Protein AF-A0A1I7ZW27-F1 (afdb_monomer_lite)

Foldseek 3Di:
DDDDDDDDDDDCPPVNVVVVVVVVVVVVVVVVVVVVVVVVVVVVVVVVVVVVVVVVVVVVVVVVVVVVVVVVVVVVVVVVVVVVVVVVCVVVVCPPVVVVVVVVVVVVLLVVLLVVCQQQQKDALVVSCVVSVHDSVVSVVSVVVCCVVPVWDWDDDPRRMTGTFDPQLVVVLVVVCVVVVDDDPVRSVVVSVVSGDNHGDD

Secondary structure (DSSP, 8-state):
---------S---HHHHHHHHHHHHHHHHHHHHHHHHHHHHHHHHHHHHHHHHHHHHHHHHHHHHHHHHHHHHHHHHHHHHHHHHHHHHHHHHHHHTTHHHHHHHHHHHHHHHHHHHHHHSEEEHHHHHHHTT--HHHHHHHHHHHHHTTS--EEE-TTSEEEE--HHHHHHHHHHHHHHSS--HHHHHHHHHHH---SPP-

pLDDT: mean 83.82, std 14.99, range [35.59, 95.56]

Sequence (202 aa):
MSPEALGVDGNVGKKKLAKLQAKAEKRAQREYELAEREERKKREAEQERREEERRRAEDEAEKAAELKAKLEREERERREHEEYLKMKEQFEIGEEGFDQLEEEESENLMRDFVNYVQKTKVVYMDELAKQFKLRTEDALNRLNFFVENGTLSGVFDDRGKFIYITEEEMHAVAKFITQRGRVSVTQLADYSNKLINLEPAA

InterPro domains:
  IPR019153 DDRGK domain containing protein [PF09756] (11-197)
  IPR019153 DDRGK domain containing protein [SM01128] (10-197)
  IPR036388 Winged helix-like DNA-binding domain superfamily [G3DSA:1.10.10.10] (108-165)
  IPR036390 Winged helix DNA-binding domain superfamily [SSF46785] (103-173)
  IPR050899 DDRGK domain-containing protein [PTHR48176] (9-202)

Structure (mmCIF, N/CA/C/O backbone):
data_AF-A0A1I7ZW27-F1
#
_entry.id   AF-A0A1I7ZW27-F1
#
loop_
_atom_site.group_PDB
_atom_site.id
_atom_site.type_symbol
_atom_site.label_atom_id
_atom_site.label_alt_id
_atom_site.label_comp_id
_atom_site.label_asym_id
_atom_site.label_entity_id
_atom_site.label_seq_id
_atom_site.pdbx_PDB_ins_code
_atom_site.Cartn_x
_atom_site.Cartn_y
_atom_site.Cartn_z
_atom_site.occupancy
_atom_site.B_iso_or_equiv
_atom_site.auth_seq_id
_atom_site.auth_comp_id
_atom_site.auth_asym_id
_atom_site.auth_atom_id
_atom_site.pdbx_PDB_model_num
ATOM 1 N N . MET A 1 1 ? 86.674 2.407 -87.040 1.00 35.59 1 MET A N 1
ATOM 2 C CA . MET A 1 1 ? 87.137 1.157 -87.669 1.00 35.59 1 MET A CA 1
ATOM 3 C C . MET A 1 1 ? 86.237 0.877 -88.851 1.00 35.59 1 MET A C 1
ATOM 5 O O . MET A 1 1 ? 85.069 0.568 -88.654 1.00 35.59 1 MET A O 1
ATOM 9 N N . SER A 1 2 ? 86.765 1.069 -90.058 1.00 47.22 2 SER A N 1
ATOM 10 C CA . SER A 1 2 ? 86.216 0.470 -91.276 1.00 47.22 2 SER A CA 1
ATOM 11 C C . SER A 1 2 ? 86.116 -1.047 -91.099 1.00 47.22 2 SER A C 1
ATOM 13 O O . SER A 1 2 ? 86.912 -1.625 -90.353 1.00 47.22 2 SER A O 1
ATOM 15 N N . PRO A 1 3 ? 85.195 -1.697 -91.814 1.00 41.91 3 PRO A N 1
ATOM 16 C CA . PRO A 1 3 ? 85.670 -2.795 -92.639 1.00 41.91 3 PRO A CA 1
ATOM 17 C C . PRO A 1 3 ? 85.109 -2.727 -94.056 1.00 41.91 3 PRO A C 1
ATOM 19 O O . PRO A 1 3 ? 83.902 -2.689 -94.297 1.00 41.91 3 PRO A O 1
ATOM 22 N N . GLU A 1 4 ? 86.062 -2.739 -94.976 1.00 41.56 4 GLU A N 1
ATOM 23 C CA . GLU A 1 4 ? 85.941 -3.235 -96.333 1.00 41.56 4 GLU A CA 1
ATOM 24 C C . GLU A 1 4 ? 85.377 -4.663 -96.400 1.00 41.56 4 GLU A C 1
ATOM 26 O O . GLU A 1 4 ? 85.396 -5.425 -95.435 1.00 41.56 4 GLU A O 1
ATOM 31 N N . ALA A 1 5 ? 85.032 -5.016 -97.639 1.00 42.31 5 ALA A N 1
ATOM 32 C CA . ALA A 1 5 ? 84.999 -6.358 -98.200 1.00 42.31 5 ALA A CA 1
ATOM 33 C C . ALA A 1 5 ? 83.765 -7.209 -97.887 1.00 42.31 5 ALA A C 1
ATOM 35 O O . ALA A 1 5 ? 83.738 -8.005 -96.960 1.00 42.31 5 ALA A O 1
ATOM 36 N N . LEU A 1 6 ? 82.811 -7.158 -98.820 1.00 37.22 6 LEU A N 1
ATOM 37 C CA . LEU A 1 6 ? 82.347 -8.364 -99.508 1.00 37.22 6 LEU A CA 1
ATOM 38 C C . LEU A 1 6 ? 82.009 -7.981 -100.953 1.00 37.22 6 LEU A C 1
ATOM 40 O O . LEU A 1 6 ? 80.896 -7.571 -101.278 1.00 37.22 6 LEU A O 1
ATOM 44 N N . GLY A 1 7 ? 83.018 -8.084 -101.818 1.00 39.28 7 GLY A N 1
ATOM 45 C CA . GLY A 1 7 ? 82.795 -8.134 -103.252 1.00 39.28 7 GLY A CA 1
ATOM 46 C C . GLY A 1 7 ? 82.001 -9.389 -103.593 1.00 39.28 7 GLY A C 1
ATOM 47 O O . GLY A 1 7 ? 82.403 -10.493 -103.234 1.00 39.28 7 GLY A O 1
ATOM 48 N N . VAL A 1 8 ? 80.891 -9.216 -104.306 1.00 37.91 8 VAL A N 1
ATOM 49 C CA . VAL A 1 8 ? 80.400 -10.224 -105.243 1.00 37.91 8 VAL A CA 1
ATOM 50 C C . VAL A 1 8 ? 79.938 -9.485 -106.489 1.00 37.91 8 VAL A C 1
ATOM 52 O O . VAL A 1 8 ? 78.888 -8.845 -106.521 1.00 37.91 8 VAL A O 1
ATOM 55 N N . ASP A 1 9 ? 80.808 -9.571 -107.482 1.00 44.16 9 ASP A N 1
ATOM 56 C CA . ASP A 1 9 ? 80.595 -9.255 -108.880 1.00 44.16 9 ASP A CA 1
ATOM 57 C C . ASP A 1 9 ? 79.361 -9.984 -109.443 1.00 44.16 9 ASP A C 1
ATOM 59 O O . ASP A 1 9 ? 79.041 -11.110 -109.047 1.00 44.16 9 ASP A O 1
ATOM 63 N N . GLY A 1 10 ? 78.682 -9.354 -110.398 1.00 42.94 10 GLY A N 1
ATOM 64 C CA . GLY A 1 10 ? 77.559 -9.943 -111.124 1.00 42.94 10 GLY A CA 1
ATOM 65 C C . GLY A 1 10 ? 76.244 -9.203 -110.914 1.00 42.94 10 GLY A C 1
ATOM 66 O O . GLY A 1 10 ? 75.528 -9.432 -109.941 1.00 42.94 10 GLY A O 1
ATOM 67 N N . ASN A 1 11 ? 75.913 -8.359 -111.895 1.00 57.19 11 ASN A N 1
ATOM 68 C CA . ASN A 1 11 ? 74.606 -7.760 -112.168 1.00 57.19 11 ASN A CA 1
ATOM 69 C C . ASN A 1 11 ? 73.454 -8.582 -111.547 1.00 57.19 11 ASN A C 1
ATOM 71 O O . ASN A 1 11 ? 73.062 -9.633 -112.068 1.00 57.19 11 ASN A O 1
ATOM 75 N N . VAL A 1 12 ? 72.966 -8.155 -110.376 1.00 55.34 12 VAL A N 1
ATOM 76 C CA . VAL A 1 12 ? 71.954 -8.889 -109.609 1.00 55.34 12 VAL A CA 1
ATOM 77 C C . VAL A 1 12 ? 70.664 -8.845 -110.416 1.00 55.34 12 VAL A C 1
ATOM 79 O O . VAL A 1 12 ? 69.925 -7.865 -110.385 1.00 55.34 12 VAL A O 1
ATOM 82 N N . GLY A 1 13 ? 70.405 -9.902 -111.188 1.00 63.41 13 GLY A N 1
ATOM 83 C CA . GLY A 1 13 ? 69.238 -9.959 -112.062 1.00 63.41 13 GLY A CA 1
ATOM 84 C C . GLY A 1 13 ? 67.957 -9.648 -111.287 1.00 63.41 13 GLY A C 1
ATOM 85 O O . GLY A 1 13 ? 67.821 -10.058 -110.133 1.00 63.41 13 GLY A O 1
ATOM 86 N N . LYS A 1 14 ? 67.004 -8.957 -111.927 1.00 73.25 14 LYS A N 1
ATOM 87 C CA . LYS A 1 14 ? 65.729 -8.478 -111.342 1.00 73.25 14 LYS A CA 1
ATOM 88 C C . LYS A 1 14 ? 65.051 -9.482 -110.388 1.00 73.25 14 LYS A C 1
ATOM 90 O O . LYS A 1 14 ? 64.477 -9.092 -109.377 1.00 73.25 14 LYS A O 1
ATOM 95 N N . LYS A 1 15 ? 65.185 -10.788 -110.657 1.00 74.62 15 LYS A N 1
ATOM 96 C CA . LYS A 1 15 ? 64.682 -11.891 -109.817 1.00 74.62 15 LYS A CA 1
ATOM 97 C C . LYS A 1 15 ? 65.344 -12.001 -108.427 1.00 74.62 15 LYS A C 1
ATOM 99 O O . LYS A 1 15 ? 64.653 -12.310 -107.461 1.00 74.62 15 LYS A O 1
ATOM 104 N N . LYS A 1 16 ? 66.656 -11.761 -108.285 1.00 75.56 16 LYS A N 1
ATOM 105 C CA . LYS A 1 16 ? 67.358 -11.783 -106.981 1.00 75.56 16 LYS A CA 1
ATOM 106 C C . LYS A 1 16 ? 67.024 -10.548 -106.135 1.00 75.56 16 LYS A C 1
ATOM 108 O O . LYS A 1 16 ? 66.848 -10.700 -104.930 1.00 75.56 16 LYS A O 1
ATOM 113 N N . LEU A 1 17 ? 66.879 -9.371 -106.753 1.00 75.75 17 LEU A N 1
ATOM 114 C CA . LEU A 1 17 ? 66.463 -8.144 -106.061 1.00 75.75 17 LEU A CA 1
ATOM 115 C C . LEU A 1 17 ? 65.035 -8.274 -105.511 1.00 75.75 17 LEU A C 1
ATOM 117 O O . LEU A 1 17 ? 64.822 -8.051 -104.323 1.00 75.75 17 LEU A O 1
ATOM 121 N N . ALA A 1 18 ? 64.097 -8.761 -106.330 1.00 81.25 18 ALA A N 1
ATOM 122 C CA . ALA A 1 18 ? 62.729 -9.042 -105.893 1.00 81.25 18 ALA A CA 1
ATOM 123 C C . ALA A 1 18 ? 62.680 -10.072 -104.745 1.00 81.25 18 ALA A C 1
ATOM 125 O O . ALA A 1 18 ? 61.910 -9.923 -103.802 1.00 81.25 18 ALA A O 1
ATOM 126 N N . LYS A 1 19 ? 63.547 -11.096 -104.765 1.00 82.25 19 LYS A N 1
ATOM 127 C CA . LYS A 1 19 ? 63.654 -12.083 -103.675 1.00 82.25 19 LYS A CA 1
ATOM 128 C C . LYS A 1 19 ? 64.217 -11.483 -102.379 1.00 82.25 19 LYS A C 1
ATOM 130 O O . LYS A 1 19 ? 63.797 -11.890 -101.297 1.00 82.25 19 LYS A O 1
ATOM 135 N N . LEU A 1 20 ? 65.165 -10.548 -102.469 1.00 81.12 20 LEU A N 1
ATOM 136 C CA . LEU A 1 20 ? 65.709 -9.832 -101.309 1.00 81.12 20 LEU A CA 1
ATOM 137 C C . LEU A 1 20 ? 64.678 -8.867 -100.711 1.00 81.12 20 LEU A C 1
ATOM 139 O O . LEU A 1 20 ? 64.510 -8.867 -99.495 1.00 81.12 20 LEU A O 1
ATOM 143 N N . GLN A 1 21 ? 63.941 -8.134 -101.551 1.00 83.12 21 GLN A N 1
ATOM 144 C CA . GLN A 1 21 ? 62.844 -7.259 -101.125 1.00 83.12 21 GLN A CA 1
ATOM 145 C C . GLN A 1 21 ? 61.712 -8.056 -100.465 1.00 83.12 21 GLN A C 1
ATOM 147 O O . GLN A 1 21 ? 61.369 -7.773 -99.323 1.00 83.12 21 GLN A O 1
ATOM 152 N N . ALA A 1 22 ? 61.244 -9.145 -101.084 1.00 85.56 22 ALA A N 1
ATOM 153 C CA . ALA A 1 22 ? 60.227 -10.015 -100.485 1.00 85.56 22 ALA A CA 1
ATOM 154 C C . ALA A 1 22 ? 60.686 -10.654 -99.157 1.00 85.56 22 ALA A C 1
ATOM 156 O O . ALA A 1 22 ? 59.887 -10.871 -98.247 1.00 85.56 22 ALA A O 1
ATOM 157 N N . LYS A 1 23 ? 61.986 -10.957 -99.004 1.00 87.50 23 LYS A N 1
ATOM 158 C CA . LYS A 1 23 ? 62.550 -11.448 -97.734 1.00 87.50 23 LYS A CA 1
ATOM 159 C C . LYS A 1 23 ? 62.609 -10.346 -96.670 1.00 87.50 23 LYS A C 1
ATOM 161 O O . LYS A 1 23 ? 62.392 -10.651 -95.498 1.00 87.50 23 LYS A O 1
ATOM 166 N N . ALA A 1 24 ? 62.901 -9.106 -97.061 1.00 86.56 24 ALA A N 1
ATOM 167 C CA . ALA A 1 24 ? 62.913 -7.949 -96.171 1.00 86.56 24 ALA A CA 1
ATOM 168 C C . ALA A 1 24 ? 61.495 -7.576 -95.710 1.00 86.56 24 ALA A C 1
ATOM 170 O O . ALA A 1 24 ? 61.277 -7.444 -94.512 1.00 86.56 24 ALA A O 1
ATOM 171 N N . GLU A 1 25 ? 60.516 -7.531 -96.616 1.00 87.06 25 GLU A N 1
ATOM 172 C CA . GLU A 1 25 ? 59.104 -7.288 -96.288 1.00 87.06 25 GLU A CA 1
ATOM 173 C C . GLU A 1 25 ? 58.539 -8.379 -95.376 1.00 87.06 25 GLU A C 1
ATOM 175 O O . GLU A 1 25 ? 57.930 -8.079 -94.354 1.00 87.06 25 GLU A O 1
ATOM 180 N N . LYS A 1 26 ? 58.827 -9.656 -95.661 1.00 88.75 26 LYS A N 1
ATOM 181 C CA . LYS A 1 26 ? 58.424 -10.768 -94.787 1.00 88.75 26 LYS A CA 1
ATOM 182 C C . LYS A 1 26 ? 59.084 -10.709 -93.405 1.00 88.75 26 LYS A C 1
ATOM 184 O O . LYS A 1 26 ? 58.508 -11.194 -92.433 1.00 88.75 26 LYS A O 1
ATOM 189 N N . ARG A 1 27 ? 60.299 -10.159 -93.301 1.00 87.25 27 ARG A N 1
ATOM 190 C CA . ARG A 1 27 ? 60.970 -9.932 -92.012 1.00 87.25 27 ARG A CA 1
ATOM 191 C C . ARG A 1 27 ? 60.317 -8.772 -91.258 1.00 87.25 27 ARG A C 1
ATOM 193 O O . ARG A 1 27 ? 60.009 -8.952 -90.089 1.00 87.25 27 ARG A O 1
ATOM 200 N N . ALA A 1 28 ? 60.046 -7.659 -91.936 1.00 89.94 28 ALA A N 1
ATOM 201 C CA . ALA A 1 28 ? 59.377 -6.496 -91.358 1.00 89.94 28 ALA A CA 1
ATOM 202 C C . ALA A 1 28 ? 57.950 -6.821 -90.881 1.00 89.94 28 ALA A C 1
ATOM 204 O O . ALA A 1 28 ? 57.573 -6.434 -89.783 1.00 89.94 28 ALA A O 1
ATOM 205 N N . GLN A 1 29 ? 57.185 -7.606 -91.649 1.00 88.50 29 GLN A N 1
ATOM 206 C CA . GLN A 1 29 ? 55.850 -8.069 -91.246 1.00 88.50 29 GLN A CA 1
ATOM 207 C C . GLN A 1 29 ? 55.892 -8.924 -89.975 1.00 88.50 29 GLN A C 1
ATOM 209 O O . GLN A 1 29 ? 55.097 -8.708 -89.068 1.00 88.50 29 GLN A O 1
ATOM 214 N N . ARG A 1 30 ? 56.843 -9.863 -89.880 1.00 88.62 30 ARG A N 1
ATOM 215 C CA . ARG A 1 30 ? 57.016 -10.691 -88.674 1.00 88.62 30 ARG A CA 1
ATOM 216 C C . ARG A 1 30 ? 57.438 -9.871 -87.460 1.00 88.62 30 ARG A C 1
ATOM 218 O O . ARG A 1 30 ? 57.002 -10.167 -86.359 1.00 88.62 30 ARG A O 1
ATOM 225 N N . GLU A 1 31 ? 58.308 -8.884 -87.651 1.00 89.81 31 GLU A N 1
ATOM 226 C CA . GLU A 1 31 ? 58.764 -8.001 -86.575 1.00 89.81 31 GLU A CA 1
ATOM 227 C C . GLU A 1 31 ? 57.624 -7.114 -86.057 1.00 89.81 31 GLU A C 1
ATOM 229 O O . GLU A 1 31 ? 57.438 -7.016 -84.848 1.00 89.81 31 GLU A O 1
ATOM 234 N N . TYR A 1 32 ? 56.799 -6.570 -86.955 1.00 90.88 32 TYR A N 1
ATOM 235 C CA . TYR A 1 32 ? 55.590 -5.826 -86.597 1.00 90.88 32 TYR A CA 1
ATOM 236 C C . TYR A 1 32 ? 54.567 -6.699 -85.851 1.00 90.88 32 TYR A C 1
ATOM 238 O O . TYR A 1 32 ? 54.074 -6.301 -84.801 1.00 90.88 32 TYR A O 1
ATOM 246 N N . GLU A 1 33 ? 54.300 -7.914 -86.340 1.00 90.19 33 GLU A N 1
ATOM 247 C CA . GLU A 1 33 ? 53.378 -8.861 -85.693 1.00 90.19 33 GLU A CA 1
ATOM 248 C C . GLU A 1 33 ? 53.869 -9.289 -84.297 1.00 90.19 33 GLU A C 1
ATOM 250 O O . GLU A 1 33 ? 53.079 -9.416 -83.359 1.00 90.19 33 GLU A O 1
ATOM 255 N N . LEU A 1 34 ? 55.181 -9.491 -84.129 1.00 91.25 34 LEU A N 1
ATOM 256 C CA . LEU A 1 34 ? 55.777 -9.793 -82.826 1.00 91.25 34 LEU A CA 1
ATOM 257 C C . LEU A 1 34 ? 55.675 -8.601 -81.869 1.00 91.25 34 LEU A C 1
ATOM 259 O O . LEU A 1 34 ? 55.279 -8.800 -80.721 1.00 91.25 34 LEU A O 1
ATOM 263 N N . ALA A 1 35 ? 55.966 -7.385 -82.338 1.00 92.31 35 ALA A N 1
ATOM 264 C CA . ALA A 1 35 ? 55.853 -6.169 -81.537 1.00 92.31 35 ALA A CA 1
ATOM 265 C C . ALA A 1 35 ? 54.403 -5.905 -81.093 1.00 92.31 35 ALA A C 1
ATOM 267 O O . ALA A 1 35 ? 54.166 -5.635 -79.918 1.00 92.31 35 ALA A O 1
ATOM 268 N N . GLU A 1 36 ? 53.422 -6.070 -81.986 1.00 92.69 36 GLU A N 1
ATOM 269 C CA . GLU A 1 36 ? 51.998 -5.924 -81.652 1.00 92.69 36 GLU A CA 1
ATOM 270 C C . GLU A 1 36 ? 51.556 -6.971 -80.616 1.00 92.69 36 GLU A C 1
ATOM 272 O O . GLU A 1 36 ? 50.839 -6.670 -79.658 1.00 92.69 36 GLU A O 1
ATOM 277 N N . ARG A 1 37 ? 52.030 -8.217 -80.755 1.00 91.06 37 ARG A N 1
ATOM 278 C CA . ARG A 1 37 ? 51.728 -9.292 -79.804 1.00 91.06 37 ARG A CA 1
ATOM 279 C C . ARG A 1 37 ? 52.355 -9.047 -78.432 1.00 91.06 37 ARG A C 1
ATOM 281 O O . ARG A 1 37 ? 51.728 -9.378 -77.424 1.00 91.06 37 ARG A O 1
ATOM 288 N N . GLU A 1 38 ? 53.569 -8.505 -78.372 1.00 92.69 38 GLU A N 1
ATOM 289 C CA . GLU A 1 38 ? 54.217 -8.121 -77.112 1.00 92.69 38 GLU A CA 1
ATOM 290 C C . GLU A 1 38 ? 53.526 -6.923 -76.454 1.00 92.69 38 GLU A C 1
ATOM 292 O O . GLU A 1 38 ? 53.276 -6.953 -75.249 1.00 92.69 38 GLU A O 1
ATOM 297 N N . GLU A 1 39 ? 53.141 -5.910 -77.231 1.00 92.44 39 GLU A N 1
ATOM 298 C CA . GLU A 1 39 ? 52.400 -4.749 -76.734 1.00 92.44 39 GLU A CA 1
ATOM 299 C C . GLU A 1 39 ? 51.029 -5.154 -76.177 1.00 9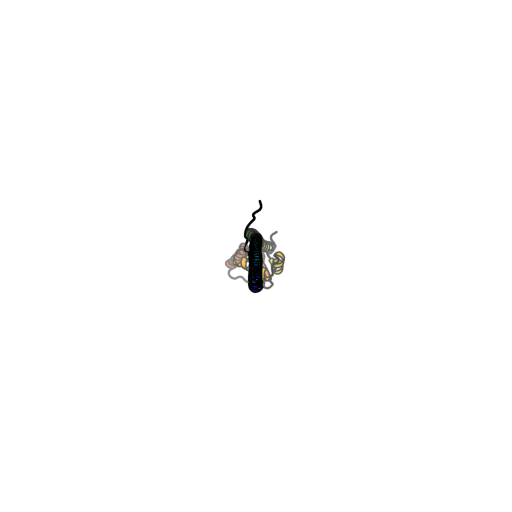2.44 39 GLU A C 1
ATOM 301 O O . GLU A 1 39 ? 50.655 -4.727 -75.081 1.00 92.44 39 GLU A O 1
ATOM 306 N N . ARG A 1 40 ? 50.309 -6.041 -76.878 1.00 91.94 40 ARG A N 1
ATOM 307 C CA . ARG A 1 40 ? 49.028 -6.584 -76.410 1.00 91.94 40 ARG A CA 1
ATOM 308 C C . ARG A 1 40 ? 49.186 -7.353 -75.100 1.00 91.94 40 ARG A C 1
ATOM 310 O O . ARG A 1 40 ? 48.477 -7.055 -74.144 1.00 91.94 40 ARG A O 1
ATOM 317 N N . LYS A 1 41 ? 50.172 -8.254 -75.009 1.00 93.94 41 LYS A N 1
ATOM 318 C CA . LYS A 1 41 ? 50.477 -8.979 -73.762 1.00 93.94 41 LYS A CA 1
ATOM 319 C C . LYS A 1 41 ? 50.837 -8.041 -72.612 1.00 93.94 41 LYS A C 1
ATOM 321 O O . LYS A 1 41 ? 50.440 -8.285 -71.478 1.00 93.94 41 LYS A O 1
ATOM 326 N N . LYS A 1 42 ? 51.597 -6.975 -72.883 1.00 94.69 42 LYS A N 1
ATOM 327 C CA . LYS A 1 42 ? 51.978 -5.995 -71.860 1.00 94.69 42 LYS A CA 1
ATOM 328 C C . LYS A 1 42 ? 50.760 -5.233 -71.336 1.00 94.69 42 LYS A C 1
ATOM 330 O O . LYS A 1 42 ? 50.648 -5.068 -70.126 1.00 94.69 42 LYS A O 1
ATOM 335 N N . ARG A 1 43 ? 49.849 -4.817 -72.225 1.00 92.75 43 ARG A N 1
ATOM 336 C CA . ARG A 1 43 ? 48.589 -4.149 -71.855 1.00 92.75 43 ARG A CA 1
ATOM 337 C C . ARG A 1 43 ? 47.666 -5.064 -71.055 1.00 92.75 43 ARG A C 1
ATOM 339 O O . ARG A 1 43 ? 47.168 -4.636 -70.023 1.00 92.75 43 ARG A O 1
ATOM 346 N N . GLU A 1 44 ? 47.490 -6.311 -71.489 1.00 92.62 44 GLU A N 1
ATOM 347 C CA . GLU A 1 44 ? 46.688 -7.314 -70.772 1.00 92.62 44 GLU A CA 1
ATOM 348 C C . GLU A 1 44 ? 47.254 -7.567 -69.363 1.00 92.62 44 GLU A C 1
ATOM 350 O O . GLU A 1 44 ? 46.524 -7.470 -68.382 1.00 92.62 44 GLU A O 1
ATOM 355 N N . ALA A 1 45 ? 48.572 -7.762 -69.232 1.00 94.56 45 ALA A N 1
ATOM 356 C CA . ALA A 1 45 ? 49.221 -7.974 -67.934 1.00 94.56 45 ALA A CA 1
ATOM 357 C C . ALA A 1 45 ? 49.224 -6.730 -67.020 1.00 94.56 45 ALA A C 1
ATOM 359 O O . ALA A 1 45 ? 49.382 -6.840 -65.804 1.00 94.56 45 ALA A O 1
ATOM 360 N N . GLU A 1 46 ? 49.138 -5.522 -67.578 1.00 94.69 46 GLU A N 1
ATOM 361 C CA . GLU A 1 46 ? 48.978 -4.286 -66.802 1.00 94.69 46 GLU A CA 1
ATOM 362 C C . GLU A 1 46 ? 47.531 -4.111 -66.326 1.00 94.69 46 GLU A C 1
ATOM 364 O O . GLU A 1 46 ? 47.309 -3.763 -65.167 1.00 94.69 46 GLU A O 1
ATOM 369 N N . GLN A 1 47 ? 46.553 -4.418 -67.184 1.00 92.38 47 GLN A N 1
ATOM 370 C CA . GLN A 1 47 ? 45.136 -4.424 -66.819 1.00 92.38 47 GLN A CA 1
ATOM 371 C C . GLN A 1 47 ? 44.841 -5.459 -65.732 1.00 92.38 47 GLN A C 1
ATOM 373 O O . GLN A 1 47 ? 44.245 -5.101 -64.721 1.00 92.38 47 GLN A O 1
ATOM 378 N N . GLU A 1 48 ? 45.332 -6.691 -65.879 1.00 93.94 48 GLU A N 1
ATOM 379 C CA . GLU A 1 48 ? 45.142 -7.761 -64.893 1.00 93.94 48 GLU A CA 1
ATOM 380 C C . GLU A 1 48 ? 45.729 -7.385 -63.525 1.00 93.94 48 GLU A C 1
ATOM 382 O O . GLU A 1 48 ? 45.058 -7.520 -62.503 1.00 93.94 48 GLU A O 1
ATOM 387 N N . ARG A 1 49 ? 46.940 -6.808 -63.492 1.00 94.50 49 ARG A N 1
ATOM 388 C CA . ARG A 1 49 ? 47.548 -6.320 -62.241 1.00 94.50 49 ARG A CA 1
ATOM 389 C C . ARG A 1 49 ? 46.731 -5.214 -61.582 1.00 94.50 49 ARG A C 1
ATOM 391 O O . ARG A 1 49 ? 46.566 -5.225 -60.366 1.00 94.50 49 ARG A O 1
ATOM 398 N N . ARG A 1 50 ? 46.205 -4.275 -62.371 1.00 94.75 50 ARG A N 1
ATOM 399 C CA . ARG A 1 50 ? 45.377 -3.176 -61.860 1.00 94.75 50 ARG A CA 1
ATOM 400 C C . ARG A 1 50 ? 44.029 -3.668 -61.332 1.00 94.75 50 ARG A C 1
ATOM 402 O O . ARG A 1 50 ? 43.528 -3.134 -60.346 1.00 94.75 50 ARG A O 1
ATOM 409 N N . GLU A 1 51 ? 43.429 -4.660 -61.983 1.00 93.69 51 GLU A N 1
ATOM 410 C CA . GLU A 1 51 ? 42.194 -5.289 -61.509 1.00 93.69 51 GLU A CA 1
ATOM 411 C C . GLU A 1 51 ? 42.421 -6.098 -60.235 1.00 93.69 51 GLU A C 1
ATOM 413 O O . GLU A 1 51 ? 41.613 -6.013 -59.312 1.00 93.69 51 GLU A O 1
ATOM 418 N N . GLU A 1 52 ? 43.536 -6.824 -60.144 1.00 94.81 52 GLU A N 1
ATOM 419 C CA . GLU A 1 52 ? 43.901 -7.558 -58.936 1.00 94.81 52 GLU A CA 1
ATOM 420 C C . GLU A 1 52 ? 44.165 -6.614 -57.753 1.00 94.81 52 GLU A C 1
ATOM 422 O O . GLU A 1 52 ? 43.678 -6.867 -56.652 1.00 94.81 52 GLU A O 1
ATOM 427 N N . GLU A 1 53 ? 44.878 -5.506 -57.970 1.00 94.56 53 GLU A N 1
ATOM 428 C CA . GLU A 1 53 ? 45.111 -4.483 -56.943 1.00 94.56 53 GLU A CA 1
ATOM 429 C C . GLU A 1 53 ? 43.800 -3.836 -56.480 1.00 94.56 53 GLU A C 1
ATOM 431 O O . GLU A 1 53 ? 43.572 -3.703 -55.278 1.00 94.56 53 GLU A O 1
ATOM 436 N N . ARG A 1 54 ? 42.894 -3.514 -57.415 1.00 93.81 54 ARG A N 1
ATOM 437 C CA . ARG A 1 54 ? 41.566 -2.983 -57.084 1.00 93.81 54 ARG A CA 1
ATOM 438 C C . ARG A 1 54 ? 40.754 -3.982 -56.259 1.00 93.81 54 ARG A C 1
ATOM 440 O O . ARG A 1 54 ? 40.194 -3.590 -55.243 1.00 93.81 54 ARG A O 1
ATOM 447 N N . ARG A 1 55 ? 40.746 -5.263 -56.642 1.00 94.56 55 ARG A N 1
ATOM 448 C CA . ARG A 1 55 ? 40.029 -6.311 -55.899 1.00 94.56 55 ARG A CA 1
ATOM 449 C C . ARG A 1 55 ? 40.591 -6.492 -54.489 1.00 94.56 55 ARG A C 1
ATOM 451 O O . ARG A 1 55 ? 39.830 -6.582 -53.539 1.00 94.56 55 ARG A O 1
ATOM 458 N N . ARG A 1 56 ? 41.920 -6.478 -54.331 1.00 94.81 56 ARG A N 1
ATOM 459 C CA . ARG A 1 56 ? 42.564 -6.549 -53.006 1.00 94.81 56 ARG A CA 1
ATOM 460 C C . ARG A 1 56 ? 42.211 -5.343 -52.131 1.00 94.81 56 ARG A C 1
ATOM 462 O O . ARG A 1 56 ? 41.955 -5.525 -50.947 1.00 94.81 56 ARG A O 1
ATOM 469 N N . ALA A 1 57 ? 42.176 -4.140 -52.707 1.00 95.56 57 ALA A N 1
ATOM 470 C CA . ALA A 1 57 ? 41.787 -2.930 -51.988 1.00 95.56 57 ALA A CA 1
ATOM 471 C C . ALA A 1 57 ? 40.301 -2.944 -51.580 1.00 95.56 57 ALA A C 1
ATOM 473 O O . ALA A 1 57 ? 39.972 -2.525 -50.473 1.00 95.56 57 ALA A O 1
ATOM 474 N N . GLU A 1 58 ? 39.415 -3.449 -52.445 1.00 93.44 58 GLU A N 1
ATOM 475 C CA . GLU A 1 58 ? 37.992 -3.646 -52.137 1.00 93.44 58 GLU A CA 1
ATOM 476 C C . GLU A 1 58 ? 37.804 -4.669 -51.002 1.00 93.44 58 GLU A C 1
ATOM 478 O O . GLU A 1 58 ? 37.137 -4.354 -50.017 1.00 93.44 58 GLU A O 1
ATOM 483 N N . ASP A 1 59 ? 38.475 -5.825 -51.068 1.00 92.31 59 ASP A N 1
ATOM 484 C CA . ASP A 1 59 ? 38.424 -6.862 -50.025 1.00 92.31 59 ASP A CA 1
ATOM 485 C C . ASP A 1 59 ? 38.944 -6.351 -48.664 1.00 92.31 59 ASP A C 1
ATOM 487 O O . ASP A 1 59 ? 38.433 -6.720 -47.603 1.00 92.31 59 ASP A O 1
ATOM 491 N N . GLU A 1 60 ? 39.996 -5.526 -48.661 1.00 93.75 60 GLU A N 1
ATOM 492 C CA . GLU A 1 60 ? 40.551 -4.934 -47.437 1.00 93.75 60 GLU A CA 1
ATOM 493 C C . GLU A 1 60 ? 39.617 -3.866 -46.852 1.00 93.75 60 GLU A C 1
ATOM 495 O O . GLU A 1 60 ? 39.394 -3.838 -45.637 1.00 93.75 60 GLU A O 1
ATOM 500 N N . ALA A 1 61 ? 39.013 -3.033 -47.704 1.00 94.88 61 ALA A N 1
ATOM 501 C CA . ALA A 1 61 ? 38.031 -2.037 -47.290 1.00 94.88 61 ALA A CA 1
ATOM 502 C C . ALA A 1 61 ? 36.760 -2.684 -46.714 1.00 94.88 61 ALA A C 1
ATOM 504 O O . ALA A 1 61 ? 36.250 -2.217 -45.693 1.00 94.88 61 ALA A O 1
ATOM 505 N N . GLU A 1 62 ? 36.279 -3.776 -47.316 1.00 93.69 62 GLU A N 1
ATOM 506 C CA . GLU A 1 62 ? 35.125 -4.532 -46.820 1.00 93.69 62 GLU A CA 1
ATOM 507 C C . GLU A 1 62 ? 35.407 -5.135 -45.438 1.00 93.69 62 GLU A C 1
ATOM 509 O O . GLU A 1 62 ? 34.639 -4.914 -44.499 1.00 93.69 62 GLU A O 1
ATOM 514 N N . LYS A 1 63 ? 36.563 -5.790 -45.258 1.00 93.56 63 LYS A N 1
ATOM 515 C CA . LYS A 1 63 ? 36.977 -6.336 -43.952 1.00 93.56 63 LYS A CA 1
ATOM 516 C C . LYS A 1 63 ? 37.122 -5.253 -42.885 1.00 93.56 63 LYS A C 1
ATOM 518 O O . LYS A 1 63 ? 36.718 -5.456 -41.740 1.00 93.56 63 LYS A O 1
ATOM 523 N N . ALA A 1 64 ? 37.687 -4.097 -43.234 1.00 94.38 64 ALA A N 1
ATOM 524 C CA . ALA A 1 64 ? 37.817 -2.976 -42.307 1.00 94.38 64 ALA A CA 1
ATOM 525 C C . ALA A 1 64 ? 36.445 -2.408 -41.897 1.00 94.38 64 ALA A C 1
ATOM 527 O O . ALA A 1 64 ? 36.237 -2.085 -40.723 1.00 94.38 64 ALA A O 1
ATOM 528 N N . ALA A 1 65 ? 35.498 -2.320 -42.836 1.00 94.44 65 ALA A N 1
ATOM 529 C CA . ALA A 1 65 ? 34.132 -1.886 -42.561 1.00 94.44 65 ALA A CA 1
ATOM 530 C C . ALA A 1 65 ? 33.381 -2.885 -41.664 1.00 94.44 65 ALA A C 1
ATOM 532 O O . ALA A 1 65 ? 32.733 -2.466 -40.703 1.00 94.44 65 ALA A O 1
ATOM 533 N N . GLU A 1 66 ? 33.520 -4.190 -41.917 1.00 92.88 66 GLU A N 1
ATOM 534 C CA . GLU A 1 66 ? 32.904 -5.245 -41.104 1.00 92.88 66 GLU A CA 1
ATOM 535 C C . GLU A 1 66 ? 33.433 -5.236 -39.662 1.00 92.88 66 GLU A C 1
ATOM 537 O O . GLU A 1 66 ? 32.651 -5.251 -38.708 1.00 92.88 66 GLU A O 1
ATOM 542 N N . LEU A 1 67 ? 34.756 -5.134 -39.478 1.00 92.81 67 LEU A N 1
ATOM 543 C CA . LEU A 1 67 ? 35.370 -5.055 -38.149 1.00 92.81 67 LEU A CA 1
ATOM 544 C C .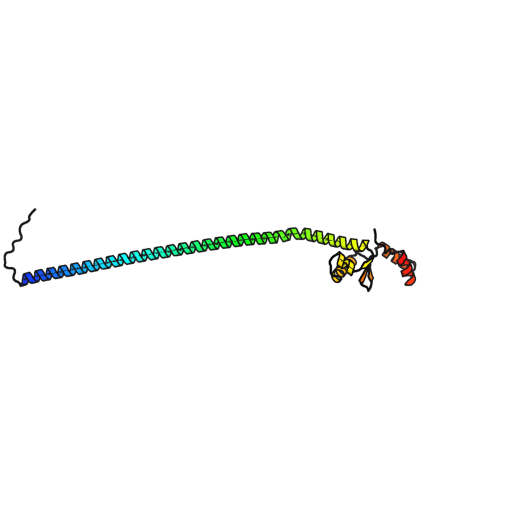 LEU A 1 67 ? 34.904 -3.819 -37.373 1.00 92.81 67 LEU A C 1
ATOM 546 O O . LEU A 1 67 ? 34.609 -3.917 -36.181 1.00 92.81 67 LEU A O 1
ATOM 550 N N . LYS A 1 68 ? 34.796 -2.667 -38.045 1.00 93.38 68 LYS A N 1
ATOM 551 C CA . LYS A 1 68 ? 34.297 -1.436 -37.424 1.00 93.38 68 LYS A CA 1
ATOM 552 C C . LYS A 1 68 ? 32.830 -1.569 -37.007 1.00 93.38 68 LYS A C 1
ATOM 554 O O . LYS A 1 68 ? 32.496 -1.206 -35.883 1.00 93.38 68 LYS A O 1
ATOM 559 N N . ALA A 1 69 ? 31.981 -2.124 -37.872 1.00 93.69 69 ALA A N 1
ATOM 560 C CA . ALA A 1 69 ? 30.568 -2.348 -37.568 1.00 93.69 69 ALA A CA 1
ATOM 561 C C . ALA A 1 69 ? 30.381 -3.326 -36.397 1.00 93.69 69 ALA A C 1
ATOM 563 O O . ALA A 1 69 ? 29.519 -3.121 -35.542 1.00 93.69 69 ALA A O 1
ATOM 564 N N . LYS A 1 70 ? 31.215 -4.370 -36.320 1.00 93.31 70 LYS A N 1
ATOM 565 C CA . LYS A 1 70 ? 31.199 -5.323 -35.207 1.00 93.31 70 LYS A CA 1
ATOM 566 C C . LYS A 1 70 ? 31.610 -4.670 -33.886 1.00 93.31 70 LYS A C 1
ATOM 568 O O . LYS A 1 70 ? 30.936 -4.885 -32.884 1.00 93.31 70 LYS A O 1
ATOM 573 N N . LEU A 1 71 ? 32.665 -3.854 -33.895 1.00 93.62 71 LEU A N 1
ATOM 574 C CA . LEU A 1 71 ? 33.131 -3.140 -32.704 1.00 93.62 71 LEU A CA 1
ATOM 575 C C . LEU A 1 71 ? 32.087 -2.134 -32.195 1.00 93.62 71 LEU A C 1
ATOM 577 O O . LEU A 1 71 ? 31.834 -2.070 -30.997 1.00 93.62 71 LEU A O 1
ATOM 581 N N . GLU A 1 72 ? 31.446 -1.387 -33.099 1.00 91.25 72 GLU A N 1
ATOM 582 C CA . GLU A 1 72 ? 30.384 -0.434 -32.749 1.00 91.25 72 GLU A CA 1
ATOM 583 C C . GLU A 1 72 ? 29.159 -1.141 -32.151 1.00 91.25 72 GLU A C 1
ATOM 585 O O . GLU A 1 72 ? 28.576 -0.668 -31.174 1.00 91.25 72 GLU A O 1
ATOM 590 N N . ARG A 1 73 ? 28.796 -2.308 -32.695 1.00 89.56 73 ARG A N 1
ATOM 591 C CA . ARG A 1 73 ? 27.714 -3.132 -32.154 1.00 89.56 73 ARG A CA 1
ATOM 592 C C . ARG A 1 73 ? 28.042 -3.662 -30.759 1.00 89.56 73 ARG A C 1
ATOM 594 O O . ARG A 1 73 ? 27.205 -3.543 -29.873 1.00 89.56 73 ARG A O 1
ATOM 601 N N . GLU A 1 74 ? 29.242 -4.199 -30.557 1.00 90.44 74 GLU A N 1
ATOM 602 C CA . GLU A 1 74 ? 29.680 -4.712 -29.253 1.00 90.44 74 GLU A CA 1
ATOM 603 C C . GLU A 1 74 ? 29.747 -3.594 -28.200 1.00 90.44 74 GLU A C 1
ATOM 605 O O . GLU A 1 74 ? 29.299 -3.773 -27.069 1.00 90.44 74 GLU A O 1
ATOM 610 N N . GLU A 1 75 ? 30.238 -2.407 -28.569 1.00 91.19 75 GLU A N 1
ATOM 611 C CA . GLU A 1 75 ? 30.261 -1.252 -27.669 1.00 91.19 75 GLU A CA 1
ATOM 612 C C . GLU A 1 75 ? 28.846 -0.795 -27.293 1.00 91.19 75 GLU A C 1
ATOM 614 O O . GLU A 1 75 ? 28.585 -0.485 -26.127 1.00 91.19 75 GLU A O 1
ATOM 619 N N . ARG A 1 76 ? 27.920 -0.780 -28.258 1.00 87.25 76 ARG A N 1
ATOM 620 C CA . ARG A 1 76 ? 26.518 -0.444 -28.010 1.00 87.25 76 ARG A CA 1
ATOM 621 C C . ARG A 1 76 ? 25.844 -1.469 -27.101 1.00 87.25 76 ARG A C 1
ATOM 623 O O . ARG A 1 76 ? 25.233 -1.068 -26.119 1.00 87.25 76 ARG A O 1
ATOM 630 N N . GLU A 1 77 ? 26.012 -2.761 -27.377 1.00 88.75 77 GLU A N 1
ATOM 631 C CA . GLU A 1 77 ? 25.471 -3.846 -26.548 1.00 88.75 77 GLU A CA 1
ATOM 632 C C . GLU A 1 77 ? 26.038 -3.787 -25.118 1.00 88.75 77 GLU A C 1
ATOM 634 O O . GLU A 1 77 ? 25.295 -3.964 -24.153 1.00 88.75 77 GLU A O 1
ATOM 639 N N . ARG A 1 78 ? 27.326 -3.447 -24.948 1.00 90.31 78 ARG A N 1
ATOM 640 C CA . ARG A 1 78 ? 27.926 -3.262 -23.618 1.00 90.31 78 ARG A CA 1
ATOM 641 C C . ARG A 1 78 ? 27.322 -2.072 -22.873 1.00 90.31 78 ARG A C 1
ATOM 643 O O . ARG A 1 78 ? 26.991 -2.210 -21.701 1.00 90.31 78 ARG A O 1
ATOM 650 N N . ARG A 1 79 ? 27.156 -0.923 -23.537 1.00 89.69 79 ARG A N 1
ATOM 651 C CA . ARG A 1 79 ? 26.528 0.267 -22.934 1.00 89.69 79 ARG A CA 1
ATOM 652 C C . ARG A 1 79 ? 25.079 -0.008 -22.541 1.00 89.69 79 ARG A C 1
ATOM 654 O O . ARG A 1 79 ? 24.697 0.303 -21.422 1.00 89.69 79 ARG A O 1
ATOM 661 N N . GLU A 1 80 ? 24.309 -0.639 -23.424 1.00 87.50 80 GLU A N 1
ATOM 662 C CA . GLU A 1 80 ? 22.923 -1.033 -23.151 1.00 87.50 80 GLU A CA 1
ATOM 663 C C . GLU A 1 80 ? 22.850 -2.026 -21.977 1.00 87.50 80 GLU A C 1
ATOM 665 O O . GLU A 1 80 ? 21.970 -1.908 -21.128 1.00 87.50 80 GLU A O 1
ATOM 670 N N . HIS A 1 81 ? 23.802 -2.961 -21.861 1.00 84.69 81 HIS A N 1
ATOM 671 C CA . HIS A 1 81 ? 23.870 -3.883 -20.725 1.00 84.69 81 HIS A CA 1
ATOM 672 C C . HIS A 1 81 ? 24.256 -3.188 -19.411 1.00 84.69 81 HIS A C 1
ATOM 674 O O . HIS A 1 81 ? 23.661 -3.471 -18.374 1.00 84.69 81 HIS A O 1
ATOM 680 N N . GLU A 1 82 ? 25.217 -2.262 -19.442 1.00 86.75 82 GLU A N 1
ATOM 681 C CA . GLU A 1 82 ? 25.586 -1.444 -18.281 1.00 86.75 82 GLU A CA 1
ATOM 682 C C . GLU A 1 82 ? 24.414 -0.560 -17.819 1.00 86.75 82 GLU A C 1
ATOM 684 O O . GLU A 1 82 ? 24.169 -0.434 -16.619 1.00 86.75 82 GLU A O 1
ATOM 689 N N . GLU A 1 83 ? 23.664 0.033 -18.752 1.00 86.12 83 GLU A N 1
ATOM 690 C CA . GLU A 1 83 ? 22.447 0.795 -18.454 1.00 86.12 83 GLU A CA 1
ATOM 691 C C . GLU A 1 83 ? 21.346 -0.101 -17.883 1.00 86.12 83 GLU A C 1
ATOM 693 O O . GLU A 1 83 ? 20.745 0.251 -16.868 1.00 86.12 83 GLU A O 1
ATOM 698 N N . TYR A 1 84 ? 21.130 -1.281 -18.469 1.00 83.62 84 TYR A N 1
ATOM 699 C CA . TYR A 1 84 ? 20.179 -2.266 -17.960 1.00 83.62 84 TYR A CA 1
ATOM 700 C C . TYR A 1 84 ? 20.529 -2.711 -16.538 1.00 83.62 84 TYR A C 1
ATOM 702 O O . TYR A 1 84 ? 19.649 -2.753 -15.684 1.00 83.62 84 TYR A O 1
ATOM 710 N N . LEU A 1 85 ? 21.802 -3.006 -16.258 1.00 86.62 85 LEU A N 1
ATOM 711 C CA . LEU A 1 85 ? 22.253 -3.382 -14.918 1.00 86.62 85 LEU A CA 1
ATOM 712 C C . LEU A 1 85 ? 22.048 -2.248 -13.915 1.00 86.62 85 LEU A C 1
ATOM 714 O O . LEU A 1 85 ? 21.555 -2.512 -12.828 1.00 86.62 85 LEU A O 1
ATOM 718 N N . LYS A 1 86 ? 22.345 -0.995 -14.284 1.00 85.62 86 LYS A N 1
ATOM 719 C CA . LYS A 1 86 ? 22.074 0.166 -13.421 1.00 85.62 86 LYS A CA 1
ATOM 720 C C . LYS A 1 86 ? 20.585 0.357 -13.159 1.00 85.62 86 LYS A C 1
ATOM 722 O O . LYS A 1 86 ? 20.210 0.630 -12.027 1.00 85.62 86 LYS A O 1
ATOM 727 N N . MET A 1 87 ? 19.735 0.215 -14.176 1.00 79.56 87 MET A N 1
ATOM 728 C CA . MET A 1 87 ? 18.281 0.284 -13.998 1.00 79.56 87 MET A CA 1
ATOM 729 C C . MET A 1 87 ? 17.770 -0.868 -13.130 1.00 79.56 87 MET A C 1
ATOM 731 O O . MET A 1 87 ? 16.932 -0.644 -12.262 1.00 79.56 87 MET A O 1
ATOM 735 N N . LYS A 1 88 ? 18.293 -2.085 -13.329 1.00 79.19 88 LYS A N 1
ATOM 736 C CA . LYS A 1 88 ? 17.962 -3.257 -12.511 1.00 79.19 88 LYS A CA 1
ATOM 737 C C . LYS A 1 88 ? 18.388 -3.044 -11.063 1.00 79.19 88 LYS A C 1
ATOM 739 O O . LYS A 1 88 ? 17.581 -3.263 -10.179 1.00 79.19 88 LYS A O 1
ATOM 744 N N . GLU A 1 89 ? 19.608 -2.576 -10.827 1.00 77.00 89 GLU A N 1
ATOM 745 C CA . GLU A 1 89 ? 20.131 -2.286 -9.492 1.00 77.00 89 GLU A CA 1
ATOM 746 C C . GLU A 1 89 ? 19.336 -1.160 -8.816 1.00 77.00 89 GLU A C 1
ATOM 748 O O . GLU A 1 89 ? 18.979 -1.283 -7.655 1.00 77.00 89 GLU A O 1
ATOM 753 N N . GLN A 1 90 ? 18.965 -0.096 -9.535 1.00 70.56 90 GLN A N 1
ATOM 754 C CA . GLN A 1 90 ? 18.082 0.950 -9.001 1.00 70.56 90 GLN A CA 1
ATOM 755 C C . GLN A 1 90 ? 16.684 0.433 -8.644 1.00 70.56 90 GLN A C 1
ATOM 757 O O . GLN A 1 90 ? 16.075 0.940 -7.706 1.00 70.56 90 GLN A O 1
ATOM 762 N N . PHE A 1 91 ? 16.175 -0.551 -9.387 1.00 61.91 91 PHE A N 1
ATOM 763 C CA . PHE A 1 91 ? 14.899 -1.199 -9.098 1.00 61.91 91 PHE A CA 1
ATOM 764 C C . PHE A 1 91 ? 15.011 -2.174 -7.910 1.00 61.91 91 PHE A C 1
ATOM 766 O O . PHE A 1 91 ? 14.167 -2.151 -7.027 1.00 61.91 91 PHE A O 1
ATOM 773 N N . GLU A 1 92 ? 16.087 -2.960 -7.844 1.00 56.34 92 GLU A N 1
ATOM 774 C CA . GLU A 1 92 ? 16.355 -3.982 -6.816 1.00 56.34 92 GLU A CA 1
ATOM 775 C C . GLU A 1 92 ? 16.745 -3.355 -5.461 1.00 56.34 92 GLU A C 1
ATOM 777 O O . GLU A 1 92 ? 16.286 -3.803 -4.415 1.00 56.34 92 GLU A O 1
ATOM 782 N N . ILE A 1 93 ? 17.481 -2.235 -5.457 1.00 52.00 93 ILE A N 1
ATOM 783 C CA . ILE A 1 93 ? 17.746 -1.430 -4.245 1.00 52.00 93 ILE A CA 1
ATOM 784 C C . ILE A 1 93 ? 16.453 -0.797 -3.698 1.00 52.00 93 ILE A C 1
ATOM 786 O O . ILE A 1 93 ? 16.363 -0.501 -2.506 1.00 52.00 93 ILE A O 1
ATOM 790 N N . GLY A 1 94 ? 15.439 -0.607 -4.546 1.00 50.31 94 GLY A N 1
ATOM 791 C CA . GLY A 1 94 ? 14.107 -0.187 -4.119 1.00 50.31 94 GLY A CA 1
ATOM 792 C C . GLY A 1 94 ? 13.301 -1.285 -3.421 1.00 50.31 94 GLY A C 1
ATOM 793 O O . GLY A 1 94 ? 12.334 -0.950 -2.757 1.00 50.31 94 GLY A O 1
ATOM 794 N N . GLU A 1 95 ? 13.675 -2.560 -3.541 1.00 47.62 95 GLU A N 1
ATOM 795 C CA . GLU A 1 95 ? 12.887 -3.693 -3.035 1.00 47.62 95 GLU A CA 1
ATOM 796 C C . GLU A 1 95 ? 13.404 -4.169 -1.660 1.00 47.62 95 GLU A C 1
ATOM 798 O O . GLU A 1 95 ? 12.618 -4.371 -0.742 1.00 47.62 95 GLU A O 1
ATOM 803 N N . GLU A 1 96 ? 14.725 -4.216 -1.435 1.00 47.59 96 GLU A N 1
ATOM 804 C CA . GLU A 1 96 ? 15.299 -4.708 -0.161 1.00 47.59 96 GLU A CA 1
ATOM 805 C C . GLU A 1 96 ? 15.325 -3.681 0.994 1.00 47.59 96 GLU A C 1
ATOM 807 O O . GLU A 1 96 ? 15.506 -4.059 2.151 1.00 47.59 96 GLU A O 1
ATOM 812 N N . GLY A 1 97 ? 15.152 -2.384 0.716 1.00 46.06 97 GLY A N 1
ATOM 813 C CA . GLY A 1 97 ? 15.108 -1.323 1.741 1.00 46.06 97 GLY A CA 1
ATOM 814 C C . GLY A 1 97 ? 13.715 -0.744 2.009 1.00 46.06 97 GLY A C 1
ATOM 815 O O . GLY A 1 97 ? 13.547 0.039 2.944 1.00 46.06 97 GLY A O 1
ATOM 816 N N . PHE A 1 98 ? 12.734 -1.096 1.180 1.00 45.53 98 PHE A N 1
ATOM 817 C CA . PHE A 1 98 ? 11.362 -0.598 1.259 1.00 45.53 98 PHE A CA 1
ATOM 818 C C . PHE A 1 98 ? 10.488 -1.511 2.119 1.00 45.53 98 PHE A C 1
ATOM 820 O O . PHE A 1 98 ? 9.714 -0.996 2.917 1.00 45.53 98 PHE A O 1
ATOM 827 N N . ASP A 1 99 ? 10.716 -2.829 2.081 1.00 50.62 99 ASP A N 1
ATOM 828 C CA . ASP A 1 99 ? 9.947 -3.799 2.871 1.00 50.62 99 ASP A CA 1
ATOM 829 C C . ASP A 1 99 ? 10.036 -3.549 4.382 1.00 50.62 99 ASP A C 1
ATOM 831 O O . ASP A 1 99 ? 9.012 -3.511 5.042 1.00 50.62 99 ASP A O 1
ATOM 835 N N . GLN A 1 100 ? 11.217 -3.293 4.959 1.00 52.03 100 GLN A N 1
ATOM 836 C CA . GLN A 1 100 ? 11.310 -3.075 6.415 1.00 52.03 100 GLN A CA 1
ATOM 837 C C . GLN A 1 100 ? 10.658 -1.766 6.870 1.00 52.03 100 GLN A C 1
ATOM 839 O O . GLN A 1 100 ? 10.055 -1.719 7.939 1.00 52.03 100 GLN A O 1
ATOM 844 N N . LEU A 1 101 ? 10.761 -0.701 6.070 1.00 52.25 101 LEU A N 1
ATOM 845 C CA . LEU A 1 101 ? 10.134 0.579 6.400 1.00 52.25 101 LEU A CA 1
ATOM 846 C C . LEU A 1 101 ? 8.616 0.525 6.176 1.00 52.25 101 LEU A C 1
ATOM 848 O O . LEU A 1 101 ? 7.876 1.055 7.000 1.00 52.25 101 LEU A O 1
ATOM 852 N N . GLU A 1 102 ? 8.141 -0.148 5.123 1.00 59.72 102 GLU A N 1
ATOM 853 C CA . GLU A 1 102 ? 6.709 -0.378 4.898 1.00 59.72 102 GLU A CA 1
ATOM 854 C C . GLU A 1 102 ? 6.101 -1.344 5.920 1.00 59.72 102 GLU A C 1
ATOM 856 O O . GLU A 1 102 ? 4.980 -1.118 6.378 1.00 59.72 102 GLU A O 1
ATOM 861 N N . GLU A 1 103 ? 6.821 -2.394 6.323 1.00 61.47 103 GLU A N 1
ATOM 862 C CA . GLU A 1 103 ? 6.396 -3.310 7.382 1.00 61.47 103 GLU A CA 1
ATOM 863 C C . GLU A 1 103 ? 6.301 -2.577 8.724 1.00 61.47 103 GLU A C 1
ATOM 865 O O . GLU A 1 103 ? 5.262 -2.654 9.380 1.00 61.47 103 GLU A O 1
ATOM 870 N N . GLU A 1 104 ? 7.310 -1.785 9.105 1.00 65.56 104 GLU A N 1
ATOM 871 C CA . GLU A 1 104 ? 7.265 -0.972 10.328 1.00 65.56 104 GLU A CA 1
ATOM 872 C C . GLU A 1 104 ? 6.155 0.094 10.280 1.00 65.56 104 GLU A C 1
ATOM 874 O O . GLU A 1 104 ? 5.458 0.319 11.276 1.00 65.56 104 GLU A O 1
ATOM 879 N N . GLU A 1 105 ? 5.937 0.755 9.139 1.00 71.31 105 GLU A N 1
ATOM 880 C CA . GLU A 1 105 ? 4.825 1.698 8.964 1.00 71.31 105 GLU A CA 1
ATOM 881 C C . GLU A 1 105 ? 3.462 0.993 9.055 1.00 71.31 105 GLU A C 1
ATOM 883 O O . GLU A 1 105 ? 2.533 1.510 9.687 1.00 71.31 105 GLU A O 1
ATOM 888 N N . SER A 1 106 ? 3.346 -0.209 8.491 1.00 74.44 106 SER A N 1
ATOM 889 C CA . SER A 1 106 ? 2.144 -1.044 8.540 1.00 74.44 106 SER A CA 1
ATOM 890 C C . SER A 1 106 ? 1.841 -1.534 9.960 1.00 74.44 106 SER A C 1
ATOM 892 O O . SER A 1 106 ? 0.699 -1.430 10.423 1.00 74.44 106 SER A O 1
ATOM 894 N N . GLU A 1 107 ? 2.853 -1.993 10.699 1.00 79.69 107 GLU A N 1
ATOM 895 C CA . GLU A 1 107 ? 2.727 -2.384 12.106 1.00 79.69 107 GLU A CA 1
ATOM 896 C C . GLU A 1 107 ? 2.320 -1.202 12.991 1.00 79.69 107 GLU A C 1
ATOM 898 O O . GLU A 1 107 ? 1.417 -1.325 13.829 1.00 79.69 107 GLU A O 1
ATOM 903 N N . ASN A 1 108 ? 2.921 -0.030 12.775 1.00 85.69 108 ASN A N 1
ATOM 904 C CA . ASN A 1 108 ? 2.544 1.187 13.489 1.00 85.69 108 ASN A CA 1
ATOM 905 C C . ASN A 1 108 ? 1.085 1.572 13.209 1.00 85.69 108 ASN A C 1
ATOM 907 O O . ASN A 1 108 ? 0.337 1.860 14.147 1.00 85.69 108 ASN A O 1
ATOM 911 N N . LEU A 1 109 ? 0.640 1.486 11.952 1.00 85.56 109 LEU A N 1
ATOM 912 C CA . LEU A 1 109 ? -0.744 1.765 11.571 1.00 85.56 109 LEU A CA 1
ATOM 913 C C . LEU A 1 109 ? -1.734 0.789 12.228 1.00 85.56 109 LEU A C 1
ATOM 915 O O . LEU A 1 109 ? -2.809 1.202 12.671 1.00 85.56 109 LEU A O 1
ATOM 919 N N . MET A 1 110 ? -1.382 -0.498 12.317 1.00 88.12 110 MET A N 1
ATOM 920 C CA . MET A 1 110 ? -2.185 -1.511 13.011 1.00 88.12 110 MET A CA 1
ATOM 921 C C . MET A 1 110 ? -2.299 -1.213 14.508 1.00 88.12 110 MET A C 1
ATOM 923 O O . MET A 1 110 ? -3.394 -1.276 15.074 1.00 88.12 110 MET A O 1
ATOM 927 N N . ARG A 1 111 ? -1.190 -0.835 15.151 1.00 90.56 111 ARG A N 1
ATOM 928 C CA . ARG A 1 111 ? -1.186 -0.469 16.571 1.00 90.56 111 ARG A CA 1
ATOM 929 C C . ARG A 1 111 ? -2.031 0.774 16.834 1.00 90.56 111 ARG A C 1
ATOM 931 O O . ARG A 1 111 ? -2.813 0.800 17.784 1.00 90.56 111 ARG A O 1
ATOM 938 N N . ASP A 1 112 ? -1.913 1.786 15.983 1.00 91.69 112 ASP A N 1
ATOM 939 C CA . ASP A 1 112 ? -2.683 3.023 16.097 1.00 91.69 112 ASP A CA 1
ATOM 940 C C . ASP A 1 112 ? -4.180 2.792 15.875 1.00 91.69 112 ASP A C 1
ATOM 942 O O . ASP A 1 112 ? -5.001 3.389 16.575 1.00 91.69 112 ASP A O 1
ATOM 946 N N . PHE A 1 113 ? -4.543 1.864 14.986 1.00 93.19 113 PHE A N 1
ATOM 947 C CA . PHE A 1 113 ? -5.924 1.424 14.790 1.00 93.19 113 PHE A CA 1
ATOM 948 C C . PHE A 1 113 ? -6.529 0.844 16.069 1.00 93.19 113 PHE A C 1
ATOM 950 O O . PHE A 1 113 ? -7.586 1.293 16.519 1.00 93.19 113 PHE A O 1
ATOM 957 N N . VAL A 1 114 ? -5.838 -0.109 16.697 1.00 93.06 114 VAL A N 1
ATOM 958 C CA . VAL A 1 114 ? -6.278 -0.723 17.959 1.00 93.06 114 VAL A CA 1
ATOM 959 C C . VAL A 1 114 ? -6.382 0.333 19.062 1.00 93.06 114 VAL A C 1
ATOM 961 O O . VAL A 1 114 ? -7.414 0.429 19.730 1.00 93.06 114 VAL A O 1
ATOM 964 N N . ASN A 1 115 ? -5.361 1.181 19.206 1.00 93.44 115 ASN A N 1
ATOM 965 C CA . ASN A 1 115 ? -5.334 2.248 20.207 1.00 93.44 115 ASN A CA 1
ATOM 966 C C . ASN A 1 115 ? -6.495 3.235 20.036 1.00 93.44 115 ASN A C 1
ATOM 968 O O . ASN A 1 115 ? -7.108 3.648 21.021 1.00 93.44 115 ASN A O 1
ATOM 972 N N . TYR A 1 116 ? -6.810 3.619 18.799 1.00 93.62 116 TYR A N 1
ATOM 973 C CA . TYR A 1 116 ? -7.917 4.525 18.512 1.00 93.62 116 TYR A CA 1
ATOM 974 C C . TYR A 1 116 ? -9.261 3.920 18.934 1.00 93.62 116 TYR A C 1
ATOM 976 O O . TYR A 1 116 ? -10.068 4.601 19.575 1.00 93.62 116 TYR A O 1
ATOM 984 N N . VAL A 1 117 ? -9.482 2.634 18.644 1.00 92.75 117 VAL A N 1
ATOM 985 C CA . VAL A 1 117 ? -10.713 1.929 19.029 1.00 92.75 117 VAL A CA 1
ATOM 986 C C . VAL A 1 117 ? -10.839 1.832 20.550 1.00 92.75 117 VAL A C 1
ATOM 988 O O . VAL A 1 117 ? -11.900 2.134 21.101 1.00 92.75 117 VAL A O 1
ATOM 991 N N . GLN A 1 118 ? -9.750 1.480 21.237 1.00 91.94 118 GLN A N 1
ATOM 992 C CA . GLN A 1 118 ? -9.728 1.355 22.695 1.00 91.94 118 GLN A CA 1
ATOM 993 C C . GLN A 1 118 ? -9.984 2.689 23.407 1.00 91.94 118 GLN A C 1
ATOM 995 O O . GLN A 1 118 ? -10.745 2.724 24.373 1.00 91.94 118 GLN A O 1
ATOM 1000 N N . LYS A 1 119 ? -9.392 3.788 22.919 1.00 91.50 119 LYS A N 1
ATOM 1001 C CA . LYS A 1 119 ? -9.573 5.131 23.496 1.00 91.50 119 LYS A CA 1
ATOM 1002 C C . LYS A 1 119 ? -10.972 5.680 23.266 1.00 91.50 119 LYS A C 1
ATOM 1004 O O . LYS A 1 119 ? -11.579 6.201 24.194 1.00 91.50 119 LYS A O 1
ATOM 1009 N N . THR A 1 120 ? -11.478 5.562 22.040 1.00 90.88 120 THR A N 1
ATOM 1010 C CA . THR A 1 120 ? -12.763 6.165 21.654 1.00 90.88 120 THR A CA 1
ATOM 1011 C C . THR A 1 120 ? -13.946 5.407 22.250 1.00 90.88 120 THR A C 1
ATOM 1013 O O . THR A 1 120 ? -14.991 6.014 22.475 1.00 90.88 120 THR A O 1
ATOM 1016 N N . LYS A 1 121 ? -13.786 4.104 22.552 1.00 90.31 121 LYS A N 1
ATOM 1017 C CA . LYS A 1 121 ? -14.804 3.186 23.101 1.00 90.31 121 LYS A CA 1
ATOM 1018 C C . LYS A 1 121 ? -15.993 2.932 22.169 1.00 90.31 121 LYS A C 1
ATOM 1020 O O . LYS A 1 121 ? -16.317 1.786 21.872 1.00 90.31 121 LYS A O 1
ATOM 1025 N N . VAL A 1 122 ? -16.637 3.986 21.687 1.00 91.62 122 VAL A N 1
ATOM 1026 C CA . VAL A 1 122 ? -17.751 3.978 20.742 1.00 91.62 122 VAL A CA 1
ATOM 1027 C C . VAL A 1 122 ? -17.253 4.458 19.384 1.00 91.62 122 VAL A C 1
ATOM 1029 O O . VAL A 1 122 ? -16.959 5.634 19.216 1.00 91.62 122 VAL A O 1
ATOM 1032 N N . VAL A 1 123 ? -17.198 3.567 18.397 1.00 93.25 123 VAL A N 1
ATOM 1033 C CA . VAL A 1 123 ? -16.607 3.860 17.087 1.00 93.25 123 VAL A CA 1
ATOM 1034 C C . VAL A 1 123 ? -17.637 3.687 15.977 1.00 93.25 123 VAL A C 1
ATOM 1036 O O . VAL A 1 123 ? -18.249 2.627 15.842 1.00 93.25 123 VAL A O 1
ATOM 1039 N N . TYR A 1 124 ? -17.808 4.714 15.147 1.00 93.25 124 TYR A N 1
ATOM 1040 C CA . TYR A 1 124 ? -18.572 4.612 13.903 1.00 93.25 124 TYR A CA 1
ATOM 1041 C C . TYR A 1 124 ? -17.664 4.113 12.781 1.00 93.25 124 TYR A C 1
ATOM 1043 O O . TYR A 1 124 ? -16.569 4.646 12.597 1.00 93.25 124 TYR A O 1
ATOM 1051 N N . MET A 1 125 ? -18.115 3.124 12.004 1.00 91.50 125 MET A N 1
ATOM 1052 C CA . MET A 1 125 ? -17.278 2.544 10.943 1.00 91.50 125 MET A CA 1
ATOM 1053 C C . MET A 1 125 ? -16.883 3.579 9.885 1.00 91.50 125 MET A C 1
ATOM 1055 O O . MET A 1 125 ? -15.752 3.566 9.412 1.00 91.50 125 MET A O 1
ATOM 1059 N N . ASP A 1 126 ? -17.770 4.528 9.574 1.00 91.56 126 ASP A N 1
ATOM 1060 C CA . ASP A 1 126 ? -17.475 5.615 8.635 1.00 91.56 126 ASP A CA 1
ATOM 1061 C C . ASP A 1 126 ? -16.398 6.578 9.151 1.00 91.56 126 ASP A C 1
ATOM 1063 O O . ASP A 1 126 ? -15.614 7.117 8.370 1.00 91.56 126 ASP A O 1
ATOM 1067 N N . GLU A 1 127 ? -16.360 6.829 10.461 1.00 92.00 127 GLU A N 1
ATOM 1068 C CA . GLU A 1 127 ? -15.343 7.685 11.078 1.00 92.00 127 GLU A CA 1
ATOM 1069 C C . GLU A 1 127 ? -13.995 6.969 11.131 1.00 92.00 127 GLU A C 1
ATOM 1071 O O . GLU A 1 127 ? -12.978 7.542 10.740 1.00 92.00 127 GLU A O 1
ATOM 1076 N N . LEU A 1 128 ? -14.006 5.692 11.516 1.00 92.44 128 LEU A N 1
ATOM 1077 C CA . LEU A 1 128 ? -12.830 4.828 11.513 1.00 92.44 128 LEU A CA 1
ATOM 1078 C C . LEU A 1 128 ? -12.220 4.732 10.108 1.00 92.44 128 LEU A C 1
ATOM 1080 O O . LEU A 1 128 ? -11.024 4.939 9.924 1.00 92.44 128 LEU A O 1
ATOM 1084 N N . ALA A 1 129 ? -13.055 4.510 9.093 1.00 92.12 129 ALA A N 1
ATOM 1085 C CA . ALA A 1 129 ? -12.636 4.485 7.699 1.00 92.12 129 ALA A CA 1
ATOM 1086 C C . ALA A 1 129 ? -12.001 5.817 7.265 1.00 92.12 129 ALA A C 1
ATOM 1088 O O . ALA A 1 129 ? -10.939 5.821 6.645 1.00 92.12 129 ALA A O 1
ATOM 1089 N N . LYS A 1 130 ? -12.592 6.959 7.646 1.00 92.50 130 LYS A N 1
ATOM 1090 C CA . LYS A 1 130 ? -12.041 8.291 7.338 1.00 92.50 130 LYS A CA 1
ATOM 1091 C C . LYS A 1 130 ? -10.699 8.557 8.018 1.00 92.50 130 LYS A C 1
ATOM 1093 O O . LYS A 1 130 ? -9.802 9.071 7.355 1.00 92.50 130 LYS A O 1
ATOM 1098 N N . GLN A 1 131 ? -10.554 8.211 9.299 1.00 90.31 131 GLN A N 1
ATOM 1099 C CA . GLN A 1 131 ? -9.313 8.417 10.060 1.00 90.31 131 GLN A CA 1
ATOM 1100 C C . GLN A 1 131 ? -8.137 7.663 9.433 1.00 90.31 131 GLN A C 1
ATOM 1102 O O . GLN A 1 131 ? -7.069 8.234 9.225 1.00 90.31 131 GLN A O 1
ATOM 1107 N N . PHE A 1 132 ? -8.362 6.406 9.047 1.00 90.31 132 PHE A N 1
ATOM 1108 C CA . PHE A 1 132 ? -7.325 5.542 8.477 1.00 90.31 132 PHE A CA 1
ATOM 1109 C C . PHE A 1 132 ? -7.282 5.559 6.941 1.00 90.31 132 PHE A C 1
ATOM 1111 O O . PHE A 1 132 ? -6.509 4.816 6.343 1.00 90.31 132 PHE A O 1
ATOM 1118 N N . LYS A 1 133 ? -8.087 6.417 6.292 1.00 91.38 133 LYS A N 1
ATOM 1119 C CA . LYS A 1 133 ? -8.219 6.526 4.825 1.00 91.38 133 LYS A CA 1
ATOM 1120 C C . LYS A 1 133 ? -8.515 5.181 4.140 1.00 91.38 133 LYS A C 1
ATOM 1122 O O . LYS A 1 133 ? -8.010 4.895 3.057 1.00 91.38 133 LYS A O 1
ATOM 1127 N N . LEU A 1 134 ? -9.348 4.365 4.776 1.00 91.44 134 LEU A N 1
ATOM 1128 C CA . LEU A 1 134 ? -9.790 3.059 4.291 1.00 91.44 134 LEU A CA 1
ATOM 1129 C C . LEU A 1 134 ? -11.208 3.148 3.726 1.00 91.44 134 LEU A C 1
ATOM 1131 O O . LEU A 1 134 ? -11.944 4.100 3.994 1.00 91.44 134 LEU A O 1
ATOM 1135 N N . ARG A 1 135 ? -11.628 2.129 2.973 1.00 92.69 135 ARG A N 1
ATOM 1136 C CA . ARG A 1 135 ? -13.057 1.931 2.699 1.00 92.69 135 ARG A CA 1
ATOM 1137 C C . ARG A 1 135 ? -13.734 1.403 3.963 1.00 92.69 135 ARG A C 1
ATOM 1139 O O . ARG A 1 135 ? -13.103 0.716 4.763 1.00 92.69 135 ARG A O 1
ATOM 1146 N N . THR A 1 136 ? -15.028 1.672 4.123 1.00 90.88 136 THR A N 1
ATOM 1147 C CA . THR A 1 136 ? -15.799 1.187 5.281 1.00 90.88 136 THR A CA 1
ATOM 1148 C C . THR A 1 136 ? -15.759 -0.343 5.397 1.00 90.88 136 THR A C 1
ATOM 1150 O O . THR A 1 136 ? -15.608 -0.865 6.497 1.00 90.88 136 THR A O 1
ATOM 1153 N N . GLU A 1 137 ? -15.804 -1.063 4.270 1.00 91.88 137 GLU A N 1
ATOM 1154 C CA . GLU A 1 137 ? -15.662 -2.528 4.233 1.00 91.88 137 GLU A CA 1
ATOM 1155 C C . GLU A 1 137 ? -14.278 -2.997 4.710 1.00 91.88 137 GLU A C 1
ATOM 1157 O O . GLU A 1 137 ? -14.179 -3.946 5.484 1.00 91.88 137 GLU A O 1
ATOM 1162 N N . ASP A 1 138 ? -13.207 -2.299 4.324 1.00 92.81 138 ASP A N 1
ATOM 1163 C CA . ASP A 1 138 ? -11.842 -2.639 4.745 1.00 92.81 138 ASP A CA 1
ATOM 1164 C C . ASP A 1 138 ? -11.637 -2.377 6.243 1.00 92.81 138 ASP A C 1
ATOM 1166 O O . ASP A 1 138 ? -11.000 -3.171 6.935 1.00 92.81 138 ASP A O 1
ATOM 1170 N N . ALA A 1 139 ? -12.211 -1.288 6.766 1.00 91.56 139 ALA A N 1
ATOM 1171 C CA . ALA A 1 139 ? -12.197 -0.988 8.196 1.00 91.56 139 ALA A CA 1
ATOM 1172 C C . ALA A 1 139 ? -12.954 -2.056 9.006 1.00 91.56 139 ALA A C 1
ATOM 1174 O O . ALA A 1 139 ? -12.460 -2.491 10.046 1.00 91.56 139 ALA A O 1
ATOM 1175 N N . LEU A 1 140 ? -14.104 -2.525 8.504 1.00 91.94 140 LEU A N 1
ATOM 1176 C CA . LEU A 1 140 ? -14.857 -3.642 9.084 1.00 91.94 140 LEU A CA 1
ATOM 1177 C C . LEU A 1 140 ? -14.041 -4.937 9.088 1.00 91.94 140 LEU A C 1
ATOM 1179 O O . LEU A 1 140 ? -13.957 -5.600 10.118 1.00 91.94 140 LEU A O 1
ATOM 1183 N N . ASN A 1 141 ? -13.408 -5.281 7.966 1.00 93.38 141 ASN A N 1
ATOM 1184 C CA . ASN A 1 141 ? -12.589 -6.488 7.853 1.00 93.38 141 ASN A CA 1
ATOM 1185 C C . ASN A 1 141 ? -11.396 -6.460 8.817 1.00 93.38 141 ASN A C 1
ATOM 1187 O O . ASN A 1 141 ? -11.156 -7.439 9.521 1.00 93.38 141 ASN A O 1
ATOM 1191 N N . ARG A 1 142 ? -10.684 -5.327 8.912 1.00 92.19 142 ARG A N 1
ATOM 1192 C CA . ARG A 1 142 ? -9.583 -5.158 9.877 1.00 92.19 142 ARG A CA 1
ATOM 1193 C C . ARG A 1 142 ? -10.068 -5.260 11.317 1.00 92.19 142 ARG A C 1
ATOM 1195 O O . ARG A 1 142 ? -9.428 -5.909 12.136 1.00 92.19 142 ARG A O 1
ATOM 1202 N N . LEU A 1 143 ? -11.202 -4.642 11.632 1.00 93.06 143 LEU A N 1
ATOM 1203 C CA . LEU A 1 143 ? -11.769 -4.707 12.971 1.00 93.06 143 LEU A CA 1
ATOM 1204 C C . LEU A 1 143 ? -12.183 -6.138 13.340 1.00 93.06 143 LEU A C 1
ATOM 1206 O O . LEU A 1 143 ? -11.849 -6.592 14.429 1.00 93.06 143 LEU A O 1
ATOM 1210 N N . ASN A 1 144 ? -12.829 -6.868 12.425 1.00 93.38 144 ASN A N 1
ATOM 1211 C CA . ASN A 1 144 ? -13.158 -8.283 12.616 1.00 93.38 144 ASN A CA 1
ATOM 1212 C C . ASN A 1 144 ? -11.904 -9.132 12.834 1.00 93.38 144 ASN A C 1
ATOM 1214 O O . ASN A 1 144 ? -11.890 -9.938 13.755 1.00 93.38 144 ASN A O 1
ATOM 1218 N N . PHE A 1 145 ? -10.830 -8.897 12.078 1.00 93.88 145 PHE A N 1
ATOM 1219 C CA . PHE A 1 145 ? -9.554 -9.583 12.287 1.00 93.88 145 PHE A CA 1
ATOM 1220 C C . PHE A 1 145 ? -9.016 -9.394 13.718 1.00 93.88 145 PHE A C 1
ATOM 1222 O O . PHE A 1 145 ? -8.605 -10.363 14.357 1.00 93.88 145 PHE A O 1
ATOM 1229 N N . PHE A 1 146 ? -9.069 -8.170 14.257 1.00 93.25 146 PHE A N 1
ATOM 1230 C CA . PHE A 1 146 ? -8.666 -7.902 15.644 1.00 93.25 146 PHE A CA 1
ATOM 1231 C C . PHE A 1 146 ? -9.624 -8.478 16.694 1.00 93.25 146 PHE A C 1
ATOM 1233 O O . PHE A 1 146 ? -9.218 -8.717 17.830 1.00 93.25 146 PHE A O 1
ATOM 1240 N N . VAL A 1 147 ? -10.892 -8.690 16.347 1.00 92.50 147 VAL A N 1
ATOM 1241 C CA . VAL A 1 147 ? -11.848 -9.367 17.232 1.00 92.50 147 VAL A CA 1
ATOM 1242 C C . VAL A 1 147 ? -11.611 -10.878 17.233 1.00 92.50 147 VAL A C 1
ATOM 1244 O O . VAL A 1 147 ? -11.581 -11.498 18.292 1.00 92.50 147 VAL A O 1
ATOM 1247 N N . GLU A 1 148 ? -11.374 -11.471 16.064 1.00 92.81 148 GLU A N 1
ATOM 1248 C CA . GLU A 1 148 ? -11.099 -12.902 15.903 1.00 92.81 148 GLU A CA 1
ATOM 1249 C C . GLU A 1 148 ? -9.773 -13.320 16.543 1.00 92.81 148 GLU A C 1
ATOM 1251 O O . GLU A 1 148 ? -9.690 -14.389 17.148 1.00 92.81 148 GLU A O 1
ATOM 1256 N N . ASN A 1 149 ? -8.743 -12.472 16.458 1.00 92.12 149 ASN A N 1
ATOM 1257 C CA . ASN A 1 149 ? -7.453 -12.732 17.098 1.00 92.12 149 ASN A CA 1
ATOM 1258 C C . ASN A 1 149 ? -7.440 -12.422 18.611 1.00 92.12 149 ASN A C 1
ATOM 1260 O O . ASN A 1 149 ? -6.438 -12.681 19.276 1.00 92.12 149 ASN A O 1
ATOM 1264 N N . GLY A 1 150 ? -8.538 -11.884 19.157 1.00 89.38 150 GLY A N 1
ATOM 1265 C CA . GLY A 1 150 ? -8.696 -11.579 20.579 1.00 89.38 150 GLY A CA 1
ATOM 1266 C C . GLY A 1 150 ? -7.991 -10.306 21.061 1.00 89.38 150 GLY A C 1
ATOM 1267 O O . GLY A 1 150 ? -7.963 -10.059 22.263 1.00 89.38 150 GLY A O 1
ATOM 1268 N N . THR A 1 151 ? -7.435 -9.486 20.163 1.00 91.88 151 THR 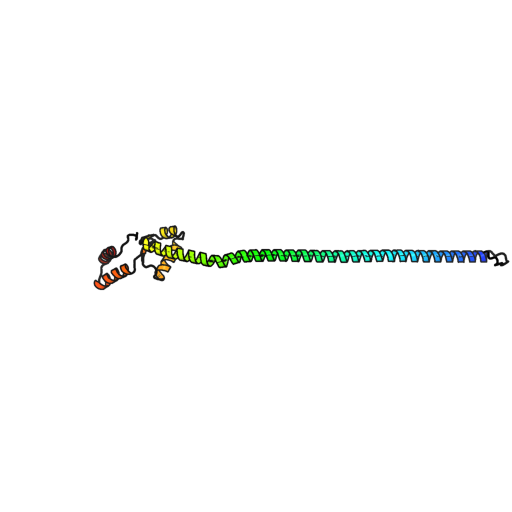A N 1
ATOM 1269 C CA . THR A 1 151 ? -6.812 -8.196 20.523 1.00 91.88 151 THR A CA 1
ATOM 1270 C C . THR A 1 151 ? -7.865 -7.163 20.927 1.00 91.88 151 THR A C 1
ATOM 1272 O O . THR A 1 151 ? -7.632 -6.328 21.802 1.00 91.88 151 THR A O 1
ATOM 1275 N N . LEU A 1 152 ? -9.032 -7.203 20.281 1.00 93.69 152 LEU A N 1
ATOM 1276 C CA . LEU A 1 152 ? -10.180 -6.361 20.591 1.00 93.69 152 LEU A CA 1
ATOM 1277 C C . LEU A 1 152 ? -11.383 -7.221 20.974 1.00 93.69 152 LEU A C 1
ATOM 1279 O O . LEU A 1 152 ? -11.626 -8.282 20.412 1.00 93.69 152 LEU A O 1
ATOM 1283 N N . SER A 1 153 ? -12.191 -6.722 21.898 1.00 92.62 153 SER A N 1
ATOM 1284 C CA . SER A 1 153 ? -13.462 -7.332 22.277 1.00 92.62 153 SER A CA 1
ATOM 1285 C C . SER A 1 153 ? -14.554 -6.275 22.233 1.00 92.62 153 SER A C 1
ATOM 1287 O O . SER A 1 153 ? -14.365 -5.143 22.672 1.00 92.62 153 SER A O 1
ATOM 1289 N N . GLY A 1 154 ? -15.702 -6.607 21.656 1.00 91.81 154 GLY A N 1
ATOM 1290 C CA . GLY A 1 154 ? -16.777 -5.636 21.505 1.00 91.81 154 GLY A CA 1
ATOM 1291 C C . GLY A 1 154 ? -18.002 -6.184 20.799 1.00 91.81 154 GLY A C 1
ATOM 1292 O O . GLY A 1 154 ? -18.071 -7.364 20.458 1.00 91.81 154 GLY A O 1
ATOM 1293 N N . VAL A 1 155 ? -18.982 -5.308 20.607 1.00 90.50 155 VAL A N 1
ATOM 1294 C CA . VAL A 1 155 ? -20.255 -5.633 19.959 1.00 90.50 155 VAL A CA 1
ATOM 1295 C C . VAL A 1 155 ? -20.514 -4.703 18.782 1.00 90.50 155 VAL A C 1
ATOM 1297 O O . VAL A 1 155 ? -20.245 -3.501 18.853 1.00 90.50 155 VAL A O 1
ATOM 1300 N N . PHE A 1 156 ? -21.050 -5.275 17.706 1.00 91.31 156 PHE A N 1
ATOM 1301 C CA . PHE A 1 156 ? -21.517 -4.540 16.538 1.00 91.31 156 PHE A CA 1
ATOM 1302 C C . PHE A 1 156 ? -23.009 -4.242 16.669 1.00 91.31 156 PHE A C 1
ATOM 1304 O O . PHE A 1 156 ? -23.808 -5.127 16.974 1.00 91.31 156 PHE A O 1
ATOM 1311 N N . ASP A 1 157 ? -23.367 -2.991 16.421 1.00 87.38 157 ASP A N 1
ATOM 1312 C CA . ASP A 1 157 ? -24.740 -2.543 16.230 1.00 87.38 157 ASP A CA 1
ATOM 1313 C C . ASP A 1 157 ? -25.131 -2.720 14.755 1.00 87.38 157 ASP A C 1
ATOM 1315 O O . ASP A 1 157 ? -24.302 -2.547 13.854 1.00 87.38 157 ASP A O 1
ATOM 1319 N N . ASP A 1 158 ? -26.406 -2.999 14.488 1.00 80.50 158 ASP A N 1
ATOM 1320 C CA . ASP A 1 158 ? -26.959 -3.149 13.134 1.00 80.50 158 ASP A CA 1
ATOM 1321 C C . ASP A 1 158 ? -26.851 -1.867 12.287 1.00 80.50 158 ASP A C 1
ATOM 1323 O O . ASP A 1 158 ? -26.987 -1.901 11.063 1.00 80.50 158 ASP A O 1
ATOM 1327 N N . ARG A 1 159 ? -26.536 -0.734 12.923 1.00 79.81 159 ARG A N 1
ATOM 1328 C CA . ARG A 1 159 ? -26.363 0.582 12.296 1.00 79.81 159 ARG A CA 1
ATOM 1329 C C . ARG A 1 159 ? -24.910 0.925 11.950 1.00 79.81 159 ARG A C 1
ATOM 1331 O O . ARG A 1 159 ? -24.634 2.076 11.620 1.00 79.81 159 ARG A O 1
ATOM 1338 N N . GLY A 1 160 ? -23.978 -0.028 12.040 1.00 84.12 160 GLY A N 1
ATOM 1339 C CA . GLY A 1 160 ? -22.570 0.196 11.678 1.00 84.12 160 GLY A CA 1
ATOM 1340 C C . GLY A 1 160 ? -21.757 0.919 12.758 1.00 84.12 160 GLY A C 1
ATOM 1341 O O . GLY A 1 160 ? -20.845 1.693 12.457 1.00 84.12 160 GLY A O 1
ATOM 1342 N N . LYS A 1 161 ? -22.094 0.679 14.027 1.00 91.62 161 LYS A N 1
ATOM 1343 C CA . LYS A 1 161 ? -21.342 1.155 15.193 1.00 91.62 161 LYS A CA 1
ATOM 1344 C C . LYS A 1 161 ? -20.705 -0.033 15.905 1.00 91.62 161 LYS A C 1
ATOM 1346 O O . LYS A 1 161 ? -21.346 -1.060 16.090 1.00 91.62 161 LYS A O 1
ATOM 1351 N N . PHE A 1 162 ? -19.461 0.126 16.332 1.00 93.69 162 PHE A N 1
ATOM 1352 C CA . PHE A 1 162 ? -18.763 -0.823 17.187 1.00 93.69 162 PHE A CA 1
ATOM 1353 C C . PHE A 1 162 ? -18.606 -0.232 18.583 1.00 93.69 162 PHE A C 1
ATOM 1355 O O . PHE A 1 162 ? -18.248 0.938 18.739 1.00 93.69 162 PHE A O 1
ATOM 1362 N N . ILE A 1 163 ? -18.889 -1.035 19.602 1.00 91.81 163 ILE A N 1
ATOM 1363 C CA . ILE A 1 163 ? -18.658 -0.672 20.998 1.00 91.81 163 ILE A CA 1
ATOM 1364 C C . ILE A 1 163 ? -17.583 -1.601 21.538 1.00 91.81 163 ILE A C 1
ATOM 1366 O O . ILE A 1 163 ? -17.818 -2.800 21.688 1.00 91.81 163 ILE A O 1
ATOM 1370 N N . TYR A 1 164 ? -16.421 -1.032 21.839 1.00 93.94 164 TYR A N 1
ATOM 1371 C CA . TYR A 1 164 ? -15.346 -1.731 22.523 1.00 93.94 164 TYR A CA 1
ATOM 1372 C C . TYR A 1 164 ? -15.734 -1.986 23.986 1.00 93.94 164 TYR A C 1
ATOM 1374 O O . TYR A 1 164 ? -16.166 -1.085 24.713 1.00 93.94 164 TYR A O 1
ATOM 1382 N N . ILE A 1 165 ? -15.582 -3.231 24.423 1.00 91.44 165 ILE A N 1
ATOM 1383 C CA . ILE A 1 165 ? -15.853 -3.669 25.791 1.00 91.44 165 ILE A CA 1
ATOM 1384 C C . ILE A 1 165 ? -14.601 -4.371 26.278 1.00 91.44 165 ILE A C 1
ATOM 1386 O O . ILE A 1 165 ? -14.128 -5.297 25.623 1.00 91.44 165 ILE 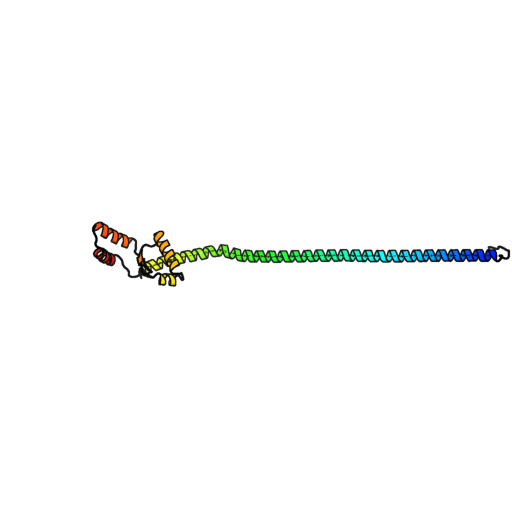A O 1
ATOM 1390 N N . THR A 1 166 ? -14.058 -3.939 27.410 1.00 91.00 166 THR A N 1
ATOM 1391 C CA . THR A 1 166 ? -12.849 -4.561 27.950 1.00 91.00 166 THR A CA 1
ATOM 1392 C C . THR A 1 166 ? -13.164 -5.953 28.482 1.00 91.00 166 THR A C 1
ATOM 1394 O O . THR A 1 166 ? -14.306 -6.271 28.830 1.00 91.00 166 THR A O 1
ATOM 1397 N N . GLU A 1 167 ? -12.141 -6.796 28.583 1.00 89.44 167 GLU A N 1
ATOM 1398 C CA . GLU A 1 167 ? -12.314 -8.130 29.151 1.00 89.44 167 GLU A CA 1
ATOM 1399 C C . GLU A 1 167 ? -12.868 -8.056 30.586 1.00 89.44 167 GLU A C 1
ATOM 1401 O O . GLU A 1 167 ? -13.777 -8.799 30.951 1.00 89.44 167 GLU A O 1
ATOM 1406 N N . GLU A 1 168 ? -12.396 -7.093 31.384 1.00 90.25 168 GLU A N 1
ATOM 1407 C CA . GLU A 1 168 ? -12.861 -6.864 32.756 1.00 90.25 168 GLU A CA 1
ATOM 1408 C C . GLU A 1 168 ? -14.356 -6.519 32.824 1.00 90.25 168 GLU A C 1
ATOM 1410 O O . GLU A 1 168 ? -15.086 -7.069 33.654 1.00 90.25 168 GLU A O 1
ATOM 1415 N N . GLU A 1 169 ? -14.832 -5.645 31.933 1.00 90.25 169 GLU A N 1
ATOM 1416 C CA . GLU A 1 169 ? -16.249 -5.282 31.836 1.00 90.25 169 GLU A CA 1
ATOM 1417 C C . GLU A 1 169 ? -17.100 -6.486 31.418 1.00 90.25 169 GLU A C 1
ATOM 1419 O O . GLU A 1 169 ? -18.162 -6.734 31.997 1.00 90.25 169 GLU A O 1
ATOM 1424 N N . MET A 1 170 ? -16.611 -7.280 30.460 1.00 90.12 170 MET A N 1
ATOM 1425 C CA . MET A 1 170 ? -17.276 -8.504 30.013 1.00 90.12 170 MET A CA 1
ATOM 1426 C C . MET A 1 170 ? -17.396 -9.525 31.151 1.00 90.12 170 MET A C 1
ATOM 1428 O O . MET A 1 170 ? -18.479 -10.062 31.407 1.00 90.12 170 MET A O 1
ATOM 1432 N N . HIS A 1 171 ? -16.309 -9.748 31.896 1.00 91.69 171 HIS A N 1
ATOM 1433 C CA . HIS A 1 171 ? -16.289 -10.632 33.063 1.00 91.69 171 HIS A CA 1
ATOM 1434 C C . HIS A 1 171 ? -17.213 -10.135 34.177 1.00 91.69 171 HIS A C 1
ATOM 1436 O O . HIS A 1 171 ? -17.895 -10.942 34.815 1.00 91.69 171 HIS A O 1
ATOM 1442 N N . ALA A 1 172 ? -17.295 -8.822 34.407 1.00 91.00 172 ALA A N 1
ATOM 1443 C CA . ALA A 1 172 ? -18.206 -8.248 35.394 1.00 91.00 172 ALA A CA 1
ATOM 1444 C C . ALA A 1 172 ? -19.679 -8.528 35.045 1.00 91.00 172 ALA A C 1
ATOM 1446 O O . ALA A 1 172 ? -20.461 -8.922 35.920 1.00 91.00 172 ALA A O 1
ATOM 1447 N N . VAL A 1 173 ? -20.047 -8.399 33.765 1.00 89.81 173 VAL A N 1
ATOM 1448 C CA . VAL A 1 173 ? -21.392 -8.736 33.270 1.00 89.81 173 VAL A CA 1
ATOM 1449 C C . VAL A 1 173 ? -21.652 -10.243 33.384 1.00 89.81 173 VAL A C 1
ATOM 1451 O O . VAL A 1 173 ? -22.693 -10.653 33.906 1.00 89.81 173 VAL A O 1
ATOM 1454 N N . ALA A 1 174 ? -20.696 -11.088 32.988 1.00 91.38 174 ALA A N 1
ATOM 1455 C CA . ALA A 1 174 ? -20.815 -12.544 33.095 1.00 91.38 174 ALA A CA 1
ATOM 1456 C C . ALA A 1 174 ? -20.987 -13.012 34.553 1.00 91.38 174 ALA A C 1
ATOM 1458 O O . ALA A 1 174 ? -21.817 -13.880 34.854 1.00 91.38 174 ALA A O 1
ATOM 1459 N N . LYS A 1 175 ? -20.255 -12.396 35.488 1.00 92.50 175 LYS A N 1
ATOM 1460 C CA . LYS A 1 175 ? -20.362 -12.666 36.927 1.00 92.50 175 LYS A CA 1
ATOM 1461 C C . LYS A 1 175 ? -21.741 -12.295 37.465 1.00 92.50 175 LYS A C 1
ATOM 1463 O O . LYS A 1 175 ? -22.319 -13.071 38.226 1.00 92.50 175 LYS A O 1
ATOM 1468 N N . PHE A 1 176 ? -22.295 -11.159 37.040 1.00 89.75 176 PHE A N 1
ATOM 1469 C CA . PHE A 1 176 ? -23.654 -10.753 37.399 1.00 89.75 176 PHE A CA 1
ATOM 1470 C C . PHE A 1 176 ? -24.703 -11.774 36.933 1.00 89.75 176 PHE A C 1
ATOM 1472 O O . PHE A 1 176 ? -25.550 -12.183 37.732 1.00 89.75 176 PHE A O 1
ATOM 1479 N N . ILE A 1 177 ? -24.610 -12.241 35.682 1.00 91.38 177 ILE A N 1
ATOM 1480 C CA . ILE A 1 177 ? -25.518 -13.260 35.130 1.00 91.38 177 ILE A CA 1
ATOM 1481 C C . ILE A 1 177 ? -25.406 -14.563 35.927 1.00 91.38 177 ILE A C 1
ATOM 1483 O O . ILE A 1 177 ? -26.414 -15.108 36.374 1.00 91.38 177 ILE A O 1
ATOM 1487 N N . THR A 1 178 ? -24.180 -15.024 36.176 1.00 92.25 178 THR A N 1
ATOM 1488 C CA . THR A 1 178 ? -23.924 -16.292 36.875 1.00 92.25 178 THR A CA 1
ATOM 1489 C C . THR A 1 178 ? -24.430 -16.265 38.321 1.00 92.25 178 THR A C 1
ATOM 1491 O O . THR A 1 178 ? -25.008 -17.240 38.791 1.00 92.25 178 THR A O 1
ATOM 1494 N N . GLN A 1 179 ? -24.265 -15.143 39.030 1.00 90.88 179 GLN A N 1
ATOM 1495 C CA . GLN A 1 179 ? -24.706 -15.003 40.424 1.00 90.88 179 GLN A CA 1
ATOM 1496 C C . GLN A 1 179 ? -26.227 -14.874 40.571 1.00 90.88 179 GLN A C 1
ATOM 1498 O O . GLN A 1 179 ? -26.798 -15.388 41.531 1.00 90.88 179 GLN A O 1
ATOM 1503 N N . ARG A 1 180 ? -26.894 -14.170 39.648 1.00 88.12 180 ARG A N 1
ATOM 1504 C CA . ARG A 1 180 ? -28.356 -13.984 39.668 1.00 88.12 180 ARG A CA 1
ATOM 1505 C C . ARG A 1 180 ? -29.112 -15.174 39.068 1.00 88.12 180 ARG A C 1
ATOM 1507 O O . ARG A 1 180 ? -30.285 -15.369 39.388 1.00 88.12 180 ARG A O 1
ATOM 1514 N N . GLY A 1 181 ? -28.474 -15.953 38.195 1.00 88.81 181 GLY A N 1
ATOM 1515 C CA . GLY A 1 181 ? -29.095 -17.047 37.455 1.00 88.81 181 GLY A CA 1
ATOM 1516 C C . GLY A 1 181 ? -30.044 -16.527 36.374 1.00 88.81 181 GLY A C 1
ATOM 1517 O O . GLY A 1 181 ? -29.635 -16.277 35.244 1.00 88.81 181 GLY A O 1
ATOM 1518 N N . ARG A 1 182 ? -31.333 -16.362 36.702 1.00 91.38 182 ARG A N 1
ATOM 1519 C CA . ARG A 1 182 ? -32.335 -15.843 35.753 1.00 91.38 182 ARG A CA 1
ATOM 1520 C C . ARG A 1 182 ? -32.348 -14.319 35.789 1.00 91.38 182 ARG A C 1
ATOM 1522 O O . ARG A 1 182 ? -32.747 -13.729 36.790 1.00 91.38 182 ARG A O 1
ATOM 1529 N N . VAL A 1 183 ? -31.955 -13.695 34.685 1.00 91.38 183 VAL A N 1
ATOM 1530 C CA . VA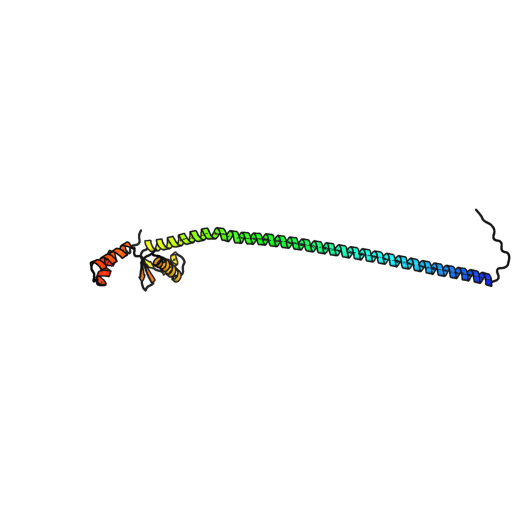L A 1 183 ? -31.896 -12.236 34.541 1.00 91.38 183 VAL A CA 1
ATOM 1531 C C . VAL A 1 183 ? -32.827 -11.804 33.413 1.00 91.38 183 VAL A C 1
ATOM 1533 O O . VAL A 1 183 ? -32.831 -12.403 32.340 1.00 91.38 183 VAL A O 1
ATOM 1536 N N . SER A 1 184 ? -33.643 -10.780 33.660 1.00 92.75 184 SER A N 1
ATOM 1537 C CA . SER A 1 184 ? -34.452 -10.151 32.607 1.00 92.75 184 SER A CA 1
ATOM 1538 C C . SER A 1 184 ? -33.609 -9.184 31.772 1.00 92.75 184 SER A C 1
ATOM 1540 O O . SER A 1 184 ? -32.646 -8.608 32.274 1.00 92.75 184 SER A O 1
ATOM 1542 N N . VAL A 1 185 ? -33.987 -8.960 30.511 1.00 89.69 185 VAL A N 1
ATOM 1543 C CA . VAL A 1 185 ? -33.260 -8.047 29.607 1.00 89.69 185 VAL A CA 1
ATOM 1544 C C . VAL A 1 185 ? -33.164 -6.633 30.186 1.00 89.69 185 VAL A C 1
ATOM 1546 O O . VAL A 1 185 ? -32.118 -6.004 30.087 1.00 89.69 185 VAL A O 1
ATOM 1549 N N . THR A 1 186 ? -34.214 -6.155 30.859 1.00 92.44 186 THR A N 1
ATOM 1550 C CA . THR A 1 186 ? -34.222 -4.840 31.520 1.00 92.44 186 THR A CA 1
ATOM 1551 C C . THR A 1 186 ? -33.201 -4.760 32.650 1.00 92.44 186 THR A C 1
ATOM 1553 O O . THR A 1 186 ? -32.414 -3.823 32.703 1.00 92.44 186 THR A O 1
ATOM 1556 N N . GLN A 1 187 ? -33.141 -5.778 33.512 1.00 88.44 187 GLN A N 1
ATOM 1557 C CA . GLN A 1 187 ? -32.148 -5.842 34.588 1.00 88.44 187 GLN A CA 1
ATOM 1558 C C . GLN A 1 187 ? -30.722 -5.956 34.057 1.00 88.44 187 GLN A C 1
ATOM 1560 O O . GLN A 1 187 ? -29.812 -5.381 34.649 1.00 88.44 187 GLN A O 1
ATOM 1565 N N . LEU A 1 188 ? -30.524 -6.709 32.970 1.00 89.94 188 LEU A N 1
ATOM 1566 C CA . LEU A 1 188 ? -29.225 -6.812 32.322 1.00 89.94 188 LEU A CA 1
ATOM 1567 C C . LEU A 1 188 ? -28.806 -5.454 31.759 1.00 89.94 188 LEU A C 1
ATOM 1569 O O . LEU A 1 188 ? -27.711 -5.012 32.066 1.00 89.94 188 LEU A O 1
ATOM 1573 N N . ALA A 1 189 ? -29.689 -4.759 31.039 1.00 88.69 189 ALA A N 1
ATOM 1574 C CA . ALA A 1 189 ? -29.414 -3.427 30.504 1.00 88.69 189 ALA A CA 1
ATOM 1575 C C . ALA A 1 189 ? -29.067 -2.415 31.611 1.00 88.69 189 ALA A C 1
ATOM 1577 O O . ALA A 1 189 ? -28.042 -1.740 31.528 1.00 88.69 189 ALA A O 1
ATOM 1578 N N . ASP A 1 190 ? -29.857 -2.360 32.688 1.00 88.12 190 ASP A N 1
ATOM 1579 C CA . ASP A 1 190 ? -29.615 -1.453 33.818 1.00 88.12 190 ASP A CA 1
ATOM 1580 C C . ASP A 1 190 ? -28.271 -1.712 34.508 1.00 88.12 190 ASP A C 1
ATOM 1582 O O . ASP A 1 190 ? -27.626 -0.782 34.997 1.00 88.12 190 ASP A O 1
ATOM 1586 N N . TYR A 1 191 ? -27.860 -2.980 34.597 1.00 87.75 191 TYR A N 1
ATOM 1587 C CA . TYR A 1 191 ? -26.604 -3.361 35.235 1.00 87.75 191 TYR A CA 1
ATOM 1588 C C . TYR A 1 191 ? -25.413 -3.188 34.285 1.00 87.75 191 TYR A C 1
ATOM 1590 O O . TYR A 1 191 ? -24.383 -2.661 34.695 1.00 87.75 191 TYR A O 1
ATOM 1598 N N . SER A 1 192 ? -25.565 -3.537 33.007 1.00 86.44 192 SER A N 1
ATOM 1599 C CA . SER A 1 192 ? -24.568 -3.304 31.959 1.00 86.44 192 SER A CA 1
ATOM 1600 C C . SER A 1 192 ? -24.250 -1.819 31.805 1.00 86.44 192 SER A C 1
ATOM 1602 O O . SER A 1 192 ? -23.078 -1.474 31.749 1.00 86.44 192 SER A O 1
ATOM 1604 N N . ASN A 1 193 ? -25.248 -0.931 31.867 1.00 87.31 193 ASN A N 1
ATOM 1605 C CA . ASN A 1 193 ? -25.034 0.524 31.838 1.00 87.31 193 ASN A CA 1
ATOM 1606 C C . ASN A 1 193 ? -24.220 1.056 33.033 1.00 87.31 193 ASN A C 1
ATOM 1608 O O . ASN A 1 193 ? -23.678 2.152 32.963 1.00 87.31 193 ASN A O 1
ATOM 1612 N N . LYS A 1 194 ? -24.157 0.313 34.147 1.00 86.44 194 LYS A N 1
ATOM 1613 C CA . LYS A 1 194 ? -23.336 0.668 35.319 1.00 86.44 194 LYS A CA 1
ATOM 1614 C C . LYS A 1 194 ? -21.931 0.086 35.249 1.00 86.44 194 LYS A C 1
ATOM 1616 O O . LYS A 1 194 ? -21.024 0.637 35.861 1.00 86.44 194 LYS A O 1
ATOM 1621 N N . LEU A 1 195 ? -21.782 -1.061 34.590 1.00 83.94 195 LEU A N 1
ATOM 1622 C CA . LEU A 1 195 ? -20.517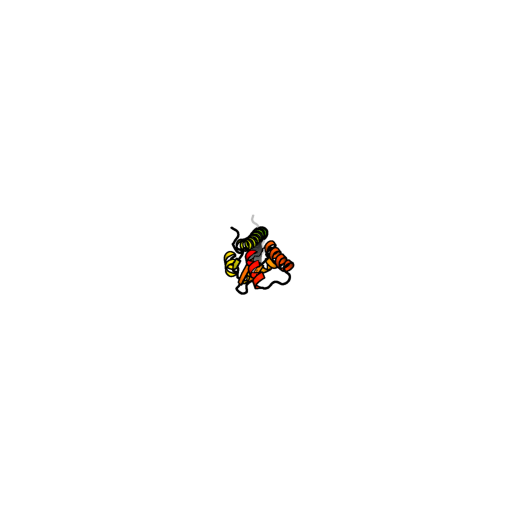 -1.782 34.494 1.00 83.94 195 LEU A CA 1
ATOM 1623 C C . LEU A 1 195 ? -19.672 -1.326 33.306 1.00 83.94 195 LEU A C 1
ATOM 1625 O O . LEU A 1 195 ? -18.454 -1.345 33.408 1.00 83.94 195 LEU A O 1
ATOM 1629 N N . ILE A 1 196 ? -20.310 -0.943 32.201 1.00 86.25 196 ILE A N 1
ATOM 1630 C CA . ILE A 1 196 ? -19.637 -0.551 30.966 1.00 86.25 196 ILE A CA 1
ATOM 1631 C C . ILE A 1 196 ? -19.553 0.970 30.929 1.00 86.25 196 ILE A C 1
ATOM 1633 O O . ILE A 1 196 ? -20.579 1.647 30.836 1.00 86.25 196 ILE A O 1
ATOM 1637 N N . ASN A 1 197 ? -18.334 1.507 30.965 1.00 82.88 197 ASN A N 1
ATOM 1638 C CA . ASN A 1 197 ? -18.125 2.930 30.738 1.00 82.88 197 ASN A CA 1
ATOM 1639 C C . ASN A 1 197 ? -17.980 3.190 29.233 1.00 82.88 197 ASN A C 1
ATOM 1641 O O . ASN A 1 197 ? -17.165 2.553 28.558 1.00 82.88 197 ASN A O 1
ATOM 1645 N N . LEU A 1 198 ? -18.797 4.105 28.711 1.00 82.62 198 LEU A N 1
ATOM 1646 C CA . LEU A 1 198 ? -18.807 4.494 27.298 1.00 82.62 198 LEU A CA 1
ATOM 1647 C C . LEU A 1 198 ? -18.072 5.813 27.043 1.00 82.62 198 LEU A C 1
ATOM 1649 O O . LEU A 1 198 ? -17.915 6.191 25.884 1.00 82.62 198 LEU A O 1
ATOM 1653 N N . GLU A 1 199 ? -17.641 6.506 28.098 1.00 80.00 199 GLU A N 1
ATOM 1654 C CA . GLU A 1 199 ? -16.832 7.712 27.960 1.00 80.00 199 GLU A CA 1
ATOM 1655 C C . GLU A 1 199 ? -15.439 7.351 27.423 1.00 80.00 199 GLU A C 1
ATOM 1657 O O . GLU A 1 199 ? -14.840 6.369 27.885 1.00 80.00 199 GLU A O 1
ATOM 1662 N N . PRO A 1 200 ? -14.909 8.123 26.460 1.00 73.44 200 PRO A N 1
ATOM 1663 C CA . PRO A 1 200 ? -13.577 7.888 25.932 1.00 73.44 200 PRO A CA 1
ATOM 1664 C C . PRO A 1 200 ? -12.524 8.074 27.031 1.00 73.44 200 PRO A C 1
ATOM 1666 O O . PRO A 1 200 ? -12.628 8.967 27.876 1.00 73.44 200 PRO A O 1
ATOM 1669 N N . ALA A 1 201 ? -11.495 7.227 27.020 1.00 63.72 201 ALA A N 1
ATOM 1670 C CA . ALA A 1 201 ? -10.357 7.393 27.915 1.00 63.72 201 ALA A CA 1
ATOM 1671 C C . ALA A 1 201 ? -9.556 8.633 27.477 1.00 63.72 201 ALA A C 1
ATOM 1673 O O . ALA A 1 201 ? -9.132 8.708 26.321 1.00 63.72 201 ALA A O 1
ATOM 1674 N N . ALA A 1 202 ? -9.409 9.604 28.388 1.00 50.19 202 ALA A N 1
ATOM 1675 C CA . ALA A 1 202 ? -8.661 10.846 28.170 1.00 50.19 202 ALA A CA 1
ATOM 1676 C C . ALA A 1 202 ? -7.169 10.603 27.893 1.00 50.19 202 ALA A C 1
ATOM 1678 O O . ALA A 1 202 ? -6.591 9.678 28.512 1.00 50.19 202 ALA A O 1
#

Radius of gyration: 58.89 Å; chains: 1; bounding box: 122×28×153 Å

Organism: NCBI:txid37863